Protein AF-A0AAU9S822-F1 (afdb_monomer_lite)

Foldseek 3Di:
DPLAAFDPDFAFADPVQPCAALPPRDNADFDATATAHVVCCDDQNNCAHQRQRHHGDGTHGHDPVCVVVVVSVSHGSRDPPNPVVVVVVVVVVVPDPVVVDDLLVLLVVLLVDALVVQCVCCVVDVSSVLSLLAHQAYAQEQDDPDDPDGDPCSLVVLVVSLVSVVDPPGDQRAYDAHAYADDDDQVSVLVSLLSNQVSLYQEYHYHYQAAHEDALQSLAHARHAYYAHEHRYEHPDPPPPDPVPPPPLAQSYARYAEYAYHQYAYPALVRVLSNLVSHQQHAYAEYHHDDAPDDGRNPDDRPRPNHNYYHYHDDHPDDD

Organism: Thlaspi arvense (NCBI:txid13288)

Radius of gyration: 34.36 Å; chains: 1; bounding box: 83×46×93 Å

Structure (mmCIF, N/CA/C/O backbone):
data_AF-A0AAU9S822-F1
#
_entry.id   AF-A0AAU9S822-F1
#
loop_
_atom_site.group_PDB
_atom_site.id
_atom_site.type_symbol
_atom_site.label_atom_id
_atom_site.label_alt_id
_atom_site.label_comp_id
_atom_site.label_asym_id
_atom_site.label_entity_id
_atom_site.label_seq_id
_atom_site.pdbx_PDB_ins_code
_atom_site.Cartn_x
_atom_site.Cartn_y
_atom_site.Cartn_z
_atom_site.occupancy
_atom_site.B_iso_or_equiv
_atom_site.auth_seq_id
_atom_site.auth_comp_id
_atom_site.auth_asym_id
_atom_site.auth_atom_id
_atom_site.pdbx_PDB_model_num
ATOM 1 N N . MET A 1 1 ? -30.692 12.020 40.313 1.00 84.44 1 MET A N 1
ATOM 2 C CA . MET A 1 1 ? -31.697 11.092 40.882 1.00 84.44 1 MET A CA 1
ATOM 3 C C . MET A 1 1 ? -32.700 11.908 41.695 1.00 84.44 1 MET A C 1
ATOM 5 O O . MET A 1 1 ? -32.288 12.936 42.213 1.00 84.44 1 MET A O 1
ATOM 9 N N . CYS A 1 2 ? -33.978 11.520 41.753 1.00 88.19 2 CYS A N 1
ATOM 10 C CA . CYS A 1 2 ? -35.058 12.323 42.348 1.00 88.19 2 CYS A CA 1
ATOM 11 C C . CYS A 1 2 ? -34.913 12.545 43.865 1.00 88.19 2 CYS A C 1
ATOM 13 O O . CYS A 1 2 ? -35.086 13.672 44.317 1.00 88.19 2 CYS A O 1
ATOM 15 N N . ARG A 1 3 ? -34.598 11.496 44.640 1.00 89.25 3 ARG A N 1
ATOM 16 C CA . ARG A 1 3 ? -34.371 11.526 46.104 1.00 89.25 3 ARG A CA 1
ATOM 17 C C . ARG A 1 3 ? -35.522 12.060 46.975 1.00 89.25 3 ARG A C 1
ATOM 19 O O . ARG A 1 3 ? -35.358 12.215 48.177 1.00 89.25 3 ARG A O 1
ATOM 26 N N . LYS A 1 4 ? -36.708 12.303 46.412 1.00 91.38 4 LYS A N 1
ATOM 27 C CA . LYS A 1 4 ? -37.922 12.612 47.191 1.00 91.38 4 LYS A CA 1
ATOM 28 C C . LYS A 1 4 ? -38.378 11.404 48.012 1.00 91.38 4 LYS A C 1
ATOM 30 O O . LYS A 1 4 ? -38.026 10.274 47.682 1.00 91.38 4 LYS A O 1
ATOM 35 N N . GLN A 1 5 ? -39.204 11.627 49.031 1.00 91.38 5 GLN A N 1
ATOM 36 C CA . GLN A 1 5 ? -39.760 10.547 49.849 1.00 91.38 5 GLN A CA 1
ATOM 37 C C . GLN A 1 5 ? -40.522 9.527 48.970 1.00 91.38 5 GLN A C 1
ATOM 39 O O . GLN A 1 5 ? -41.402 9.935 48.206 1.00 91.38 5 GLN A O 1
ATOM 44 N N . PRO A 1 6 ? -40.176 8.225 49.008 1.00 90.75 6 PRO A N 1
ATOM 45 C CA . PRO A 1 6 ? -40.878 7.198 48.244 1.00 90.75 6 PRO A CA 1
ATOM 46 C C . PRO A 1 6 ? -42.323 7.038 48.727 1.00 90.75 6 PRO A C 1
ATOM 48 O O . PRO A 1 6 ? -42.583 7.083 49.928 1.00 90.75 6 PRO A O 1
ATOM 51 N N . GLY A 1 7 ? -43.246 6.837 47.787 1.00 90.56 7 GLY A N 1
ATOM 52 C CA . GLY A 1 7 ? -44.639 6.504 48.072 1.00 90.56 7 GLY A CA 1
ATOM 53 C C . GLY A 1 7 ? -44.879 4.993 48.018 1.00 90.56 7 GLY A C 1
ATOM 54 O O . GLY A 1 7 ? -43.958 4.182 48.125 1.00 90.56 7 GLY A O 1
ATOM 55 N N . ILE A 1 8 ? -46.133 4.602 47.787 1.00 92.00 8 ILE A N 1
ATOM 56 C CA . ILE A 1 8 ? -46.523 3.188 47.639 1.00 92.00 8 ILE A CA 1
ATOM 57 C C . ILE A 1 8 ? -46.310 2.649 46.217 1.00 92.00 8 ILE A C 1
ATOM 59 O O . ILE A 1 8 ? -46.399 1.444 45.990 1.00 92.00 8 ILE A O 1
ATOM 63 N N . ALA A 1 9 ? -46.019 3.514 45.247 1.00 93.56 9 ALA A N 1
ATOM 64 C CA . ALA A 1 9 ? -45.857 3.126 43.853 1.00 93.56 9 ALA A CA 1
ATOM 65 C C . ALA A 1 9 ? -44.594 2.281 43.627 1.00 93.56 9 ALA A C 1
ATOM 67 O O . ALA A 1 9 ? -43.513 2.607 44.120 1.00 93.56 9 ALA A O 1
ATOM 68 N N . ILE A 1 10 ? -44.731 1.203 42.852 1.00 94.81 10 ILE A N 1
ATOM 69 C CA . ILE A 1 10 ? -43.623 0.311 42.488 1.00 94.81 10 ILE A CA 1
ATOM 70 C C . ILE A 1 10 ? -42.883 0.894 41.280 1.00 94.81 10 ILE A C 1
ATOM 72 O O . ILE A 1 10 ? -43.496 1.276 40.280 1.00 94.81 10 ILE A O 1
ATOM 76 N N . GLY A 1 11 ? -41.556 0.974 41.371 1.00 94.25 11 GLY A N 1
ATOM 77 C CA . GLY A 1 11 ? -40.709 1.351 40.243 1.00 94.25 11 GLY A CA 1
ATOM 78 C C . GLY A 1 11 ? -40.707 0.266 39.167 1.00 94.25 11 GLY A C 1
ATOM 79 O O . GLY A 1 11 ? -40.679 -0.917 39.482 1.00 94.25 11 GLY A O 1
ATOM 80 N N . ARG A 1 12 ? -40.708 0.660 37.890 1.00 95.12 12 ARG A N 1
ATOM 81 C CA . ARG A 1 12 ? -40.703 -0.272 36.750 1.00 95.12 12 ARG A CA 1
ATOM 82 C C . ARG A 1 12 ? -39.387 -0.192 35.978 1.00 95.12 12 ARG A C 1
ATOM 84 O O . ARG A 1 12 ? -38.739 0.857 35.987 1.00 95.12 12 ARG A O 1
ATOM 91 N N . LEU A 1 13 ? -39.016 -1.259 35.276 1.00 93.06 13 LEU A N 1
ATOM 92 C CA . LEU A 1 13 ? -37.886 -1.329 34.343 1.00 93.06 13 LEU A CA 1
ATOM 93 C C . LEU A 1 13 ? -38.383 -1.674 32.938 1.00 93.06 13 LEU A C 1
ATOM 95 O O . LEU A 1 13 ? -39.385 -2.363 32.767 1.00 93.06 13 LEU A O 1
ATOM 99 N N . CYS A 1 14 ? -37.714 -1.140 31.917 1.00 92.62 14 CYS A N 1
ATOM 100 C CA . CYS A 1 14 ? -37.952 -1.545 30.531 1.00 92.62 14 CYS A CA 1
ATOM 101 C C . CYS A 1 14 ? -37.158 -2.810 30.198 1.00 92.62 14 CYS A C 1
ATOM 103 O O . CYS A 1 14 ? -36.211 -3.142 30.902 1.00 92.62 14 CYS A O 1
ATOM 105 N N . GLU A 1 15 ? -37.462 -3.429 29.059 1.00 90.44 15 GLU A N 1
ATOM 106 C CA . GLU A 1 15 ? -36.790 -4.635 28.553 1.00 90.44 15 GLU A CA 1
ATOM 107 C C . GLU A 1 15 ? -35.252 -4.555 28.578 1.00 90.44 15 GLU A C 1
ATOM 109 O O . GLU A 1 15 ? -34.576 -5.501 28.957 1.00 90.44 15 GLU A O 1
ATOM 114 N N . LYS A 1 16 ? -34.672 -3.391 28.254 1.00 86.06 16 LYS A N 1
ATOM 115 C CA . LYS A 1 16 ? -33.206 -3.194 28.222 1.00 86.06 16 LYS A CA 1
ATOM 116 C C . LYS A 1 16 ? -32.559 -3.035 29.598 1.00 86.06 16 LYS A C 1
ATOM 118 O O . LYS A 1 16 ? -31.337 -3.103 29.720 1.00 86.06 16 LYS A O 1
ATOM 123 N N . CYS A 1 17 ? -33.360 -2.692 30.596 1.00 88.69 17 CYS A N 1
ATOM 124 C CA . CYS A 1 17 ? -32.917 -2.470 31.966 1.00 88.69 17 CYS A CA 1
ATOM 125 C C . CYS A 1 17 ? -33.356 -3.607 32.887 1.00 88.69 17 CYS A C 1
ATOM 127 O O . CYS A 1 17 ? -33.061 -3.539 34.075 1.00 88.69 17 CYS A O 1
ATOM 129 N N . ASP A 1 18 ? -34.072 -4.600 32.364 1.00 90.81 18 ASP A N 1
ATOM 130 C CA . ASP A 1 18 ? -34.647 -5.671 33.158 1.00 90.81 18 ASP A CA 1
ATOM 131 C C . ASP A 1 18 ? -33.560 -6.453 33.907 1.00 90.81 18 ASP A C 1
ATOM 133 O O . ASP A 1 18 ? -32.473 -6.692 33.384 1.00 90.81 18 ASP A O 1
ATOM 137 N N . GLY A 1 19 ? -33.825 -6.788 35.169 1.00 87.31 19 GLY A N 1
ATOM 138 C CA . GLY A 1 19 ? -32.867 -7.473 36.043 1.00 87.31 19 GLY A CA 1
ATOM 139 C C . GLY A 1 19 ? -31.687 -6.632 36.560 1.00 87.31 19 GLY A C 1
ATOM 140 O O . GLY A 1 19 ? -30.861 -7.166 37.301 1.00 87.31 19 GLY A O 1
ATOM 141 N N . LYS A 1 20 ? -31.587 -5.338 36.223 1.00 91.06 20 LYS A N 1
ATOM 142 C CA . LYS A 1 20 ? -30.551 -4.450 36.783 1.00 91.06 20 LYS A CA 1
ATOM 143 C C . LYS A 1 20 ? -30.951 -3.867 38.134 1.00 91.06 20 LYS A C 1
ATOM 145 O O . LYS A 1 20 ? -32.086 -3.432 38.329 1.00 91.06 20 LYS A O 1
ATOM 150 N N . CYS A 1 21 ? -29.976 -3.746 39.033 1.00 91.94 21 CYS A N 1
ATOM 151 C CA . CYS A 1 21 ? -30.111 -2.919 40.229 1.00 91.94 21 CYS A CA 1
ATOM 152 C C . CYS A 1 21 ? -30.203 -1.431 39.858 1.00 91.94 21 CYS A C 1
ATOM 154 O O . CYS A 1 21 ? -29.338 -0.916 39.154 1.00 91.94 21 CYS A O 1
ATOM 156 N N . VAL A 1 22 ? -31.191 -0.709 40.398 1.00 90.06 22 VAL A N 1
ATOM 157 C CA . VAL A 1 22 ? -31.446 0.710 40.056 1.00 90.06 22 VAL A CA 1
ATOM 158 C C . VAL A 1 22 ? -30.385 1.707 40.540 1.00 90.06 22 VAL A C 1
ATOM 160 O O . VAL A 1 22 ? -30.469 2.887 40.208 1.00 90.06 22 VAL A O 1
ATOM 163 N N . ILE A 1 23 ? -29.425 1.258 41.354 1.00 89.19 23 ILE A N 1
ATOM 164 C CA . ILE A 1 23 ? -28.381 2.110 41.941 1.00 89.19 23 ILE A CA 1
ATOM 165 C C . ILE A 1 23 ? -27.001 1.833 41.343 1.00 89.19 23 ILE A C 1
ATOM 167 O O . ILE A 1 23 ? -26.282 2.774 41.023 1.00 89.19 23 ILE A O 1
ATOM 171 N N . CYS A 1 24 ? -26.609 0.563 41.229 1.00 87.94 24 CYS A N 1
ATOM 172 C CA . CYS A 1 24 ? -25.265 0.175 40.789 1.00 87.94 24 CYS A CA 1
ATOM 173 C C . CYS A 1 24 ? -25.222 -0.458 39.391 1.00 87.94 24 CYS A C 1
ATOM 175 O O . CYS A 1 24 ? -24.151 -0.886 38.970 1.00 87.94 24 CYS A O 1
ATOM 177 N N . ASP A 1 25 ? -26.360 -0.554 38.696 1.00 85.50 25 ASP A N 1
ATOM 178 C CA . ASP A 1 25 ? -26.501 -1.131 37.351 1.00 85.50 25 ASP A CA 1
ATOM 179 C C . ASP A 1 25 ? -26.026 -2.592 37.194 1.00 85.50 25 ASP A C 1
ATOM 181 O O . ASP A 1 25 ? -25.952 -3.104 36.073 1.00 85.50 25 ASP A O 1
ATOM 185 N N . SER A 1 26 ? -25.742 -3.300 38.294 1.00 82.75 26 SER A N 1
ATOM 186 C CA . SER A 1 26 ? -25.305 -4.696 38.258 1.00 82.75 26 SER A CA 1
ATOM 187 C C . SER A 1 26 ? -26.469 -5.658 37.991 1.00 82.75 26 SER A C 1
ATOM 189 O O . SER A 1 26 ? -27.588 -5.465 38.474 1.00 82.75 26 SER A O 1
ATOM 191 N N . TYR A 1 27 ? -26.187 -6.719 37.226 1.00 78.81 27 TYR A N 1
ATOM 192 C CA . TYR A 1 27 ? -27.090 -7.855 37.033 1.00 78.81 27 TYR A CA 1
ATOM 193 C C . TYR A 1 27 ? -26.852 -8.868 38.144 1.00 78.81 27 TYR A C 1
ATOM 195 O O . TYR A 1 27 ? -25.950 -9.702 38.078 1.00 78.81 27 TYR A O 1
ATOM 203 N N . VAL A 1 28 ? -27.636 -8.754 39.202 1.00 74.56 28 VAL A N 1
ATOM 204 C CA . VAL A 1 28 ? -27.527 -9.591 40.398 1.00 74.56 28 VAL A CA 1
ATOM 205 C C . VAL A 1 28 ? -28.923 -9.954 40.884 1.00 74.56 28 VAL A C 1
ATOM 207 O O . VAL A 1 28 ? -29.920 -9.401 40.421 1.00 74.56 28 VAL A O 1
ATOM 210 N N . ARG A 1 29 ? -29.014 -10.906 41.818 1.00 76.25 29 ARG A N 1
ATOM 211 C CA . ARG A 1 29 ? -30.313 -11.361 42.322 1.00 76.25 29 ARG A CA 1
ATOM 212 C C . ARG A 1 29 ? -31.073 -10.197 42.985 1.00 76.25 29 ARG A C 1
ATOM 214 O O . ARG A 1 29 ? -30.514 -9.569 43.892 1.00 76.25 29 ARG A O 1
ATOM 221 N N . PRO A 1 30 ? -32.321 -9.921 42.565 1.00 81.88 30 PRO A N 1
ATOM 222 C CA . PRO A 1 30 ? -33.144 -8.880 43.166 1.00 81.88 30 PRO A CA 1
ATOM 223 C C . PRO A 1 30 ? -33.396 -9.202 44.642 1.00 81.88 30 PRO A C 1
ATOM 225 O O . PRO A 1 30 ? -33.721 -10.339 44.981 1.00 81.88 30 PRO A O 1
ATOM 228 N N . CYS A 1 31 ? -33.214 -8.216 45.521 1.00 87.38 31 CYS A N 1
ATOM 229 C CA . CYS A 1 31 ? -33.391 -8.382 46.965 1.00 87.38 31 CYS A CA 1
ATOM 230 C C . CYS A 1 31 ? -34.596 -7.583 47.468 1.00 87.38 31 CYS A C 1
ATOM 232 O O . CYS A 1 31 ? -35.507 -8.148 48.066 1.00 87.38 31 CYS A O 1
ATOM 234 N N . THR A 1 32 ? -34.622 -6.280 47.186 1.00 91.44 32 THR A N 1
ATOM 235 C CA . THR A 1 32 ? -35.612 -5.356 47.758 1.00 91.44 32 THR A CA 1
ATOM 236 C C . THR A 1 32 ? -36.363 -4.646 46.646 1.00 91.44 32 THR A C 1
ATOM 238 O O . THR A 1 32 ? -35.748 -4.152 45.705 1.00 91.44 32 THR A O 1
ATOM 241 N N . LEU A 1 33 ? -37.691 -4.597 46.729 1.00 93.69 33 LEU A N 1
ATOM 242 C CA . LEU A 1 33 ? -38.530 -3.956 45.717 1.00 93.69 33 LEU A CA 1
ATOM 243 C C . LEU A 1 33 ? -38.363 -2.430 45.749 1.00 93.69 33 LEU A C 1
ATOM 245 O O . LEU A 1 33 ? -38.393 -1.814 46.814 1.00 93.69 33 LEU A O 1
ATOM 249 N N . VAL A 1 34 ? -38.237 -1.811 44.579 1.00 94.94 34 VAL A N 1
ATOM 250 C CA . VAL A 1 34 ? -38.051 -0.362 44.453 1.00 94.94 34 VAL A CA 1
ATOM 251 C C . VAL A 1 34 ? -39.377 0.378 44.564 1.00 94.94 34 VAL A C 1
ATOM 253 O O . VAL A 1 34 ? -40.338 0.072 43.854 1.00 94.94 34 VAL A O 1
ATOM 256 N N . ARG A 1 35 ? -39.405 1.424 45.397 1.00 95.12 35 ARG A N 1
ATOM 257 C CA . ARG A 1 35 ? -40.537 2.350 45.519 1.00 95.12 35 ARG A CA 1
ATOM 258 C C . ARG A 1 35 ? -40.183 3.729 44.972 1.00 95.12 35 ARG A C 1
ATOM 260 O O . ARG A 1 35 ? -39.060 4.203 45.130 1.00 95.12 35 ARG A O 1
ATOM 267 N N . ILE A 1 36 ? -41.147 4.375 44.322 1.00 94.88 36 ILE A N 1
ATOM 268 C CA . ILE A 1 36 ? -40.998 5.720 43.747 1.00 94.88 36 ILE A CA 1
ATOM 269 C C . ILE A 1 36 ? -41.989 6.700 44.381 1.00 94.88 36 ILE A C 1
ATOM 271 O O . ILE A 1 36 ? -43.030 6.295 44.891 1.00 94.88 36 ILE A O 1
ATOM 275 N N . CYS A 1 37 ? -41.653 7.991 44.384 1.00 94.31 37 CYS A N 1
ATOM 276 C CA . CYS A 1 37 ? -42.545 9.041 44.885 1.00 94.31 37 CYS A CA 1
ATOM 277 C C . CYS A 1 37 ? -43.739 9.275 43.945 1.00 94.31 37 CYS A C 1
ATOM 279 O O . CYS A 1 37 ? -43.657 8.978 42.748 1.00 94.31 37 CYS A O 1
ATOM 281 N N . ASP A 1 38 ? -44.815 9.861 44.471 1.00 91.81 38 ASP A N 1
ATOM 282 C CA . ASP A 1 38 ? -46.068 10.054 43.728 1.00 91.81 38 ASP A CA 1
ATOM 283 C C . ASP A 1 38 ? -45.891 10.942 42.495 1.00 91.81 38 ASP A C 1
ATOM 285 O O . ASP A 1 38 ? -46.374 10.604 41.418 1.00 91.81 38 ASP A O 1
ATOM 289 N N . GLU A 1 39 ? -45.093 12.009 42.591 1.00 89.69 39 GLU A N 1
ATOM 290 C CA . GLU A 1 39 ? -44.768 12.852 41.433 1.00 89.69 39 GLU A CA 1
ATOM 291 C C . GLU A 1 39 ? -44.060 12.071 40.317 1.00 89.69 39 GLU A C 1
ATOM 293 O O . GLU A 1 39 ? -44.320 12.266 39.130 1.00 89.69 39 GLU A O 1
ATOM 298 N N . CYS A 1 40 ? -43.169 11.149 40.691 1.00 90.38 40 CYS A N 1
ATOM 299 C CA . CYS A 1 40 ? -42.475 10.290 39.740 1.00 90.38 40 CYS A CA 1
ATOM 300 C C . CYS A 1 40 ? -43.388 9.211 39.147 1.00 90.38 40 CYS A C 1
ATOM 302 O O . CYS A 1 40 ? -43.017 8.620 38.130 1.00 90.38 40 CYS A O 1
ATOM 304 N N . ASN A 1 41 ? -44.549 8.953 39.748 1.00 91.56 41 ASN A N 1
ATOM 305 C CA . ASN A 1 41 ? -45.550 8.003 39.277 1.00 91.56 41 ASN A CA 1
ATOM 306 C C . ASN A 1 41 ? -46.816 8.682 38.716 1.00 91.56 41 ASN A C 1
ATOM 308 O O . ASN A 1 41 ? -47.848 8.031 38.581 1.00 91.56 41 ASN A O 1
ATOM 312 N N . TYR A 1 42 ? -46.753 9.970 38.374 1.00 89.31 42 TYR A N 1
ATOM 313 C CA . TYR A 1 42 ? -47.918 10.722 37.912 1.00 89.31 42 TYR A CA 1
ATOM 314 C C . TYR A 1 42 ? -47.895 11.006 36.403 1.00 89.31 42 TYR A C 1
ATOM 316 O O . TYR A 1 42 ? -46.841 11.237 35.798 1.00 89.31 42 TYR A O 1
ATOM 324 N N . GLY A 1 43 ? -49.084 11.017 35.792 1.00 88.88 43 GLY A N 1
ATOM 325 C CA . GLY A 1 43 ? -49.309 11.429 34.406 1.00 88.88 43 GLY A CA 1
ATOM 326 C C . GLY A 1 43 ? -48.428 10.688 33.399 1.00 88.88 43 GLY A C 1
ATOM 327 O O . GLY A 1 43 ? -48.355 9.462 33.381 1.00 88.88 43 GLY A O 1
ATOM 328 N N . SER A 1 44 ? -47.711 11.439 32.559 1.00 82.94 44 SER A N 1
ATOM 329 C CA . SER A 1 44 ? -46.865 10.875 31.499 1.00 82.94 44 SER A CA 1
ATOM 330 C C . SER A 1 44 ? -45.648 10.092 32.010 1.00 82.94 44 SER A C 1
ATOM 332 O O . SER A 1 44 ? -45.024 9.378 31.225 1.00 82.94 44 SER A O 1
ATOM 334 N N . PHE A 1 45 ? -45.298 10.196 33.297 1.00 83.88 45 PHE A N 1
ATOM 335 C CA . PHE A 1 45 ? -44.187 9.463 33.910 1.00 83.88 45 PHE A CA 1
ATOM 336 C C . PHE A 1 45 ? -44.599 8.121 34.521 1.00 83.88 45 PHE A C 1
ATOM 338 O O . PHE A 1 45 ? -43.710 7.325 34.854 1.00 83.88 45 PHE A O 1
ATOM 345 N N . GLN A 1 46 ? -45.902 7.869 34.655 1.00 89.50 46 GLN A N 1
ATOM 346 C CA . GLN A 1 46 ? -46.450 6.635 35.204 1.00 89.50 46 GLN A CA 1
ATOM 347 C C . GLN A 1 46 ? -46.046 5.430 34.344 1.00 89.50 46 GLN A C 1
ATOM 349 O O . GLN A 1 46 ? -46.020 5.499 33.115 1.00 89.50 46 GLN A O 1
ATOM 354 N N . GLY A 1 47 ? -45.659 4.330 34.995 1.00 88.81 47 GLY A N 1
ATOM 355 C CA . GLY A 1 47 ? -45.249 3.100 34.307 1.00 88.81 47 GLY A CA 1
ATOM 356 C C . GLY A 1 47 ? -43.953 3.207 33.490 1.00 88.81 47 GLY A C 1
ATOM 357 O O . GLY A 1 47 ? -43.617 2.279 32.758 1.00 88.81 47 GLY A O 1
ATOM 358 N N . ARG A 1 48 ? -43.200 4.313 33.590 1.00 91.62 48 ARG A N 1
ATOM 359 C CA . ARG A 1 48 ? -41.910 4.461 32.901 1.00 91.62 48 ARG A CA 1
ATOM 360 C C . ARG A 1 48 ? -40.750 3.871 33.694 1.00 91.62 48 ARG A C 1
ATOM 362 O O . ARG A 1 48 ? -40.716 3.953 34.920 1.00 91.62 48 ARG A O 1
ATOM 369 N N . CYS A 1 49 ? -39.763 3.371 32.955 1.00 92.94 49 CYS A N 1
ATOM 370 C CA . CYS A 1 49 ? -38.512 2.840 33.471 1.00 92.94 49 CYS A CA 1
ATOM 371 C C . CYS A 1 49 ? -37.818 3.852 34.392 1.00 92.94 49 CYS A C 1
ATOM 373 O O . CYS A 1 49 ? -37.570 4.990 33.984 1.00 92.94 49 CYS A O 1
ATOM 375 N N . VAL A 1 50 ? -37.478 3.437 35.613 1.00 91.62 50 VAL A N 1
ATOM 376 C CA . VAL A 1 50 ? -36.857 4.314 36.620 1.00 91.62 50 VAL A CA 1
ATOM 377 C C . VAL A 1 50 ? -35.433 4.748 36.258 1.00 91.62 50 VAL A C 1
ATOM 379 O O . VAL A 1 50 ? -35.006 5.815 36.700 1.00 91.62 50 VAL A O 1
ATOM 382 N N . ILE A 1 51 ? -34.743 3.973 35.411 1.00 88.50 51 ILE A N 1
ATOM 383 C CA . ILE A 1 51 ? -33.372 4.242 34.950 1.00 88.50 51 ILE A CA 1
ATOM 384 C C . ILE A 1 51 ? -33.378 5.132 33.698 1.00 88.50 51 ILE A C 1
ATOM 386 O O . ILE A 1 51 ? -32.792 6.207 33.693 1.00 88.50 51 ILE A O 1
ATOM 390 N N . CYS A 1 52 ? -34.055 4.713 32.623 1.00 87.19 52 CYS A N 1
ATOM 391 C CA . CYS A 1 52 ? -33.933 5.364 31.307 1.00 87.19 52 CYS A CA 1
ATOM 392 C C . CYS A 1 52 ? -35.197 6.101 30.825 1.00 87.19 52 CYS A C 1
ATOM 394 O O . CYS A 1 52 ? -35.183 6.745 29.773 1.00 87.19 52 CYS A O 1
ATOM 396 N N . GLY A 1 53 ? -36.314 5.984 31.548 1.00 87.56 53 GLY A N 1
ATOM 397 C CA . GLY A 1 53 ? -37.593 6.591 31.172 1.00 87.56 53 GLY A CA 1
ATOM 398 C C . GLY A 1 53 ? -38.300 5.958 29.966 1.00 87.56 53 GLY A C 1
ATOM 399 O O . GLY A 1 53 ? -39.208 6.582 29.422 1.00 87.56 53 GLY A O 1
ATOM 400 N N . GLY A 1 54 ? -37.895 4.762 29.519 1.00 87.44 54 GLY A N 1
ATOM 401 C CA . GLY A 1 54 ? -38.637 3.958 28.532 1.00 87.44 54 GLY A CA 1
ATOM 402 C C . GLY A 1 54 ? -39.937 3.360 29.091 1.00 87.44 54 GLY A C 1
ATOM 403 O O . GLY A 1 54 ? -40.276 3.595 30.246 1.00 87.44 54 GLY A O 1
ATOM 404 N N . VAL A 1 55 ? -40.661 2.567 28.297 1.00 90.62 55 VAL A N 1
ATOM 405 C CA . VAL A 1 55 ? -41.881 1.864 28.750 1.00 90.62 55 VAL A CA 1
ATOM 406 C C . VAL A 1 55 ? -41.498 0.728 29.703 1.00 90.62 55 VAL A C 1
ATOM 408 O O . VAL A 1 55 ? -40.647 -0.091 29.361 1.00 90.62 55 VAL A O 1
ATOM 411 N N . GLY A 1 56 ? -42.065 0.714 30.910 1.00 91.75 56 GLY A N 1
ATOM 412 C CA . GLY A 1 56 ? -41.758 -0.275 31.941 1.00 91.75 56 GLY A CA 1
ATOM 413 C C . GLY A 1 56 ? -42.593 -1.549 31.806 1.00 91.75 56 GLY A C 1
ATOM 414 O O . GLY A 1 56 ? -43.821 -1.487 31.821 1.00 91.75 56 GLY A O 1
ATOM 415 N N . ILE A 1 57 ? -41.929 -2.702 31.726 1.00 93.12 57 ILE A N 1
ATOM 416 C CA . ILE A 1 57 ? -42.551 -4.024 31.566 1.00 93.12 57 ILE A CA 1
ATOM 417 C C . ILE A 1 57 ? -42.405 -4.909 32.811 1.00 93.12 57 ILE A C 1
ATOM 419 O O . ILE A 1 57 ? -43.293 -5.714 33.078 1.00 93.12 57 ILE A O 1
ATOM 423 N N . SER A 1 58 ? -41.350 -4.711 33.604 1.00 93.94 58 SER A N 1
ATOM 424 C CA . SER A 1 58 ? -41.043 -5.490 34.808 1.00 93.94 58 SER A CA 1
ATOM 425 C C . SER A 1 58 ? -40.879 -4.590 36.032 1.00 93.94 58 SER A C 1
ATOM 427 O O . SER A 1 58 ? -40.751 -3.367 35.909 1.00 93.94 58 SER A O 1
ATOM 429 N N . ASP A 1 59 ? -40.918 -5.185 37.222 1.00 94.94 59 ASP A N 1
ATOM 430 C CA . ASP A 1 59 ? -40.712 -4.471 38.482 1.00 94.94 59 ASP A CA 1
ATOM 431 C C . ASP A 1 59 ? -39.221 -4.253 38.761 1.00 94.94 59 ASP A C 1
ATOM 433 O O . ASP A 1 59 ? -38.369 -5.079 38.436 1.00 94.94 59 ASP A O 1
ATOM 437 N N . ALA A 1 60 ? -38.898 -3.108 39.356 1.00 94.06 60 ALA A N 1
ATOM 438 C CA . ALA A 1 60 ? -37.535 -2.711 39.667 1.00 94.06 60 ALA A CA 1
ATOM 439 C C . ALA A 1 60 ? -37.116 -3.181 41.068 1.00 94.06 60 ALA A C 1
ATOM 441 O O . ALA A 1 60 ? -37.899 -3.110 42.019 1.00 94.06 60 ALA A O 1
ATOM 442 N N . TYR A 1 61 ? -35.852 -3.583 41.213 1.00 94.94 61 TYR A N 1
ATOM 443 C CA . TYR A 1 61 ? -35.300 -4.070 42.477 1.00 94.94 61 TYR A CA 1
ATOM 444 C C . TYR A 1 61 ? -33.936 -3.445 42.798 1.00 94.94 61 TYR A C 1
ATOM 446 O O . TYR A 1 61 ? -33.165 -3.075 41.911 1.00 94.94 61 TYR A O 1
ATOM 454 N N . TYR A 1 62 ? -33.631 -3.358 44.089 1.00 91.94 62 TYR A N 1
ATOM 455 C CA . TYR A 1 62 ? -32.288 -3.148 44.613 1.00 91.94 62 TYR A CA 1
ATOM 456 C C . TYR A 1 62 ? -31.588 -4.497 44.789 1.00 91.94 62 TYR A C 1
ATOM 458 O O . TYR A 1 62 ? -32.214 -5.499 45.157 1.00 91.94 62 TYR A O 1
ATOM 466 N N . CYS A 1 63 ? -30.277 -4.522 44.561 1.00 93.25 63 CYS A N 1
ATOM 467 C CA . CYS A 1 63 ? -29.460 -5.683 44.877 1.00 93.25 63 CYS A CA 1
ATOM 468 C C . CYS A 1 63 ? -29.175 -5.812 46.372 1.00 93.25 63 CYS A C 1
ATOM 470 O O . CYS A 1 63 ? -29.274 -4.842 47.128 1.00 93.25 63 CYS A O 1
ATOM 472 N N . LYS A 1 64 ? -28.738 -7.009 46.777 1.00 90.62 64 LYS A N 1
ATOM 473 C CA . LYS A 1 64 ? -28.389 -7.310 48.167 1.00 90.62 64 LYS A CA 1
ATOM 474 C C . LYS A 1 64 ? -27.296 -6.387 48.711 1.00 90.62 64 LYS A C 1
ATOM 476 O O . LYS A 1 64 ? -27.444 -5.911 49.832 1.00 90.62 64 LYS A O 1
ATOM 481 N N . GLU A 1 65 ? -26.244 -6.084 47.941 1.00 89.94 65 GLU A N 1
ATOM 482 C CA . GLU A 1 65 ? -25.185 -5.186 48.425 1.00 89.94 65 GLU A CA 1
ATOM 483 C C . GLU A 1 65 ? -25.695 -3.754 48.628 1.00 89.94 65 GLU A C 1
ATOM 485 O O . GLU A 1 65 ? -25.339 -3.107 49.608 1.00 89.94 65 GLU A O 1
ATOM 490 N N . CYS A 1 66 ? -26.554 -3.255 47.732 1.00 90.88 66 CYS A N 1
ATOM 491 C CA . CYS A 1 66 ? -27.116 -1.909 47.858 1.00 90.88 66 CYS A CA 1
ATOM 492 C C . CYS A 1 66 ? -28.059 -1.798 49.057 1.00 90.88 66 CYS A C 1
ATOM 494 O O . CYS A 1 66 ? -28.010 -0.792 49.756 1.00 90.88 66 CYS A O 1
ATOM 496 N N . THR A 1 67 ? -28.865 -2.829 49.322 1.00 91.25 67 THR A N 1
ATOM 497 C CA . THR A 1 67 ? -29.711 -2.877 50.523 1.00 91.25 67 THR A CA 1
ATOM 498 C C . THR A 1 67 ? -28.877 -2.976 51.802 1.00 91.25 67 THR A C 1
ATOM 500 O O . THR A 1 67 ? -29.176 -2.306 52.781 1.00 91.25 67 THR A O 1
ATOM 503 N N . GLN A 1 68 ? -27.789 -3.754 51.810 1.00 91.75 68 GLN A N 1
ATOM 504 C CA . GLN A 1 68 ? -26.877 -3.815 52.963 1.00 91.75 68 GLN A CA 1
ATOM 505 C C . GLN A 1 68 ? -26.171 -2.482 53.241 1.00 91.75 68 GLN A C 1
ATOM 507 O O . GLN A 1 68 ? -25.840 -2.193 54.385 1.00 91.75 68 GLN A O 1
ATOM 512 N N . GLN A 1 69 ? -25.951 -1.677 52.202 1.00 90.88 69 GLN A N 1
ATOM 513 C CA . GLN A 1 69 ? -25.409 -0.321 52.305 1.00 90.88 69 GLN A CA 1
ATOM 514 C C . GLN A 1 69 ? -26.491 0.737 52.588 1.00 90.88 69 GLN A C 1
ATOM 516 O O . GLN A 1 69 ? -26.200 1.923 52.488 1.00 90.88 69 GLN A O 1
ATOM 521 N N . GLU A 1 70 ? -27.729 0.321 52.879 1.00 90.75 70 GLU A N 1
ATOM 522 C CA . GLU A 1 70 ? -28.897 1.178 53.135 1.00 90.75 70 GLU A CA 1
ATOM 523 C C . GLU A 1 70 ? -29.247 2.161 52.001 1.00 90.75 70 GLU A C 1
ATOM 525 O O . GLU A 1 70 ? -29.997 3.117 52.196 1.00 90.75 70 GLU A O 1
ATOM 530 N N . LYS A 1 71 ? -28.773 1.910 50.774 1.00 87.81 71 LYS A N 1
ATOM 531 C CA . LYS A 1 71 ? -29.032 2.782 49.612 1.00 87.81 71 LYS A CA 1
ATOM 532 C C . LYS A 1 71 ? -30.482 2.740 49.135 1.00 87.81 71 LYS A C 1
ATOM 534 O O . LYS A 1 71 ? -30.927 3.610 48.392 1.00 87.81 71 LYS A O 1
ATOM 539 N N . ASP A 1 72 ? -31.240 1.729 49.543 1.00 88.12 72 ASP A N 1
ATOM 540 C CA . ASP A 1 72 ? -32.686 1.648 49.335 1.00 88.12 72 ASP A CA 1
ATOM 541 C C . ASP A 1 72 ? -33.470 2.667 50.184 1.00 88.12 72 ASP A C 1
ATOM 543 O O . ASP A 1 72 ? -34.646 2.912 49.915 1.00 88.12 72 ASP A O 1
ATOM 547 N N . ARG A 1 73 ? -32.813 3.314 51.159 1.00 88.94 73 ARG A N 1
ATOM 548 C CA . ARG A 1 73 ? -33.393 4.358 52.018 1.00 88.94 73 AR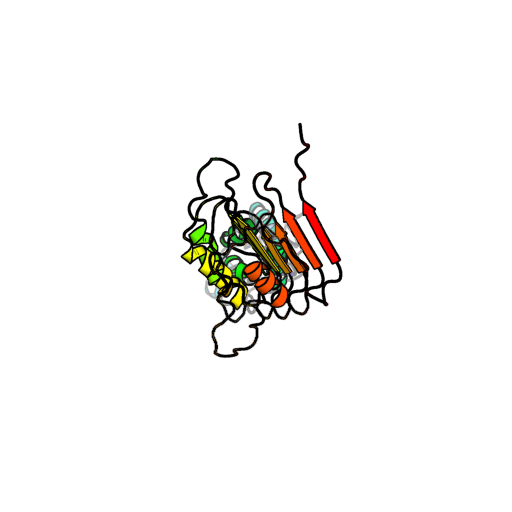G A CA 1
ATOM 549 C C . ARG A 1 73 ? -33.070 5.788 51.573 1.00 88.94 73 ARG A C 1
ATOM 551 O O . ARG A 1 73 ? -33.643 6.723 52.123 1.00 88.94 73 ARG A O 1
ATOM 558 N N . ASP A 1 74 ? -32.257 5.970 50.531 1.00 88.56 74 ASP A N 1
ATOM 559 C CA . ASP A 1 74 ? -31.837 7.282 49.993 1.00 88.56 74 ASP A CA 1
ATOM 560 C C . ASP A 1 74 ? -32.962 8.075 49.286 1.00 88.56 74 ASP A C 1
ATOM 562 O O . ASP A 1 74 ? -32.742 9.155 48.722 1.00 88.56 74 ASP A O 1
ATOM 566 N N . GLY A 1 75 ? -34.182 7.537 49.280 1.00 90.38 75 GLY A N 1
ATOM 567 C CA . GLY A 1 75 ? -35.357 8.126 48.650 1.00 90.38 75 GLY A CA 1
ATOM 568 C C . GLY A 1 75 ? -35.605 7.631 47.222 1.00 90.38 75 GLY A C 1
ATOM 569 O O . GLY A 1 75 ? -35.076 6.616 46.778 1.00 90.38 75 GLY A O 1
ATOM 570 N N . CYS A 1 76 ? -36.469 8.337 46.488 1.00 92.44 76 CYS A N 1
ATOM 571 C CA . CYS A 1 76 ? -36.956 7.930 45.171 1.00 92.44 76 CYS A CA 1
ATOM 572 C C . CYS A 1 76 ? -35.799 7.813 44.155 1.00 92.44 76 CYS A C 1
ATOM 574 O O . CYS A 1 76 ? -35.191 8.835 43.799 1.00 92.44 76 CYS A O 1
ATOM 576 N N . PRO A 1 77 ? -35.525 6.612 43.604 1.00 91.19 77 PRO A N 1
ATOM 577 C CA . PRO A 1 77 ? -34.356 6.389 42.758 1.00 91.19 77 PRO A CA 1
ATOM 578 C C . PRO A 1 77 ? -34.559 6.802 41.292 1.00 91.19 77 PRO A C 1
ATOM 580 O O . PRO A 1 77 ? -33.674 6.601 40.464 1.00 91.19 77 PRO A O 1
ATOM 583 N N . LYS A 1 78 ? -35.708 7.392 40.927 1.00 89.88 78 LYS A N 1
ATOM 584 C CA . LYS A 1 78 ? -35.995 7.743 39.528 1.00 89.88 78 LYS A CA 1
ATOM 585 C C . LYS A 1 78 ? -35.025 8.804 38.999 1.00 89.88 78 LYS A C 1
ATOM 587 O O . LYS A 1 78 ? -34.787 9.837 39.636 1.00 89.88 78 LYS A O 1
ATOM 592 N N . ILE A 1 79 ? -34.477 8.577 37.810 1.00 86.38 79 ILE A N 1
ATOM 593 C CA . ILE A 1 79 ? -33.592 9.528 37.132 1.00 86.38 79 ILE A CA 1
ATOM 594 C C . ILE A 1 79 ? -34.447 10.570 36.394 1.00 86.38 79 ILE A C 1
ATOM 596 O O . ILE A 1 79 ? -35.130 10.257 35.424 1.00 86.38 79 ILE A O 1
ATOM 600 N N . VAL A 1 80 ? -34.426 11.819 36.873 1.00 81.31 80 VAL A N 1
ATOM 601 C CA . VAL A 1 80 ? -35.231 12.935 36.328 1.00 81.31 80 VAL A CA 1
ATOM 602 C C . VAL A 1 80 ? -34.509 13.737 35.235 1.00 81.31 80 VAL A C 1
ATOM 604 O O . VAL A 1 80 ? -35.154 14.258 34.331 1.00 81.31 80 VAL A O 1
ATOM 607 N N . ASN A 1 81 ? -33.172 13.752 35.235 1.00 69.25 81 ASN A N 1
ATOM 608 C CA . ASN A 1 81 ? -32.352 14.478 34.255 1.00 69.25 81 ASN A CA 1
ATOM 609 C C . ASN A 1 81 ? -31.982 13.588 33.056 1.00 69.25 81 ASN A C 1
ATOM 611 O O . ASN A 1 81 ? -30.812 13.384 32.752 1.00 69.25 81 ASN A O 1
ATOM 615 N N . LEU A 1 82 ? -32.983 13.029 32.373 1.00 64.12 82 LEU A N 1
ATOM 616 C CA . LEU A 1 82 ? -32.770 12.174 31.192 1.00 64.12 82 LEU A CA 1
ATOM 617 C C . LEU A 1 82 ? -32.362 12.959 29.929 1.00 64.12 82 LEU A C 1
ATOM 619 O O . LEU A 1 82 ? -32.042 12.342 28.916 1.00 64.12 82 LEU A O 1
ATOM 623 N N . GLY A 1 83 ? -32.416 14.296 29.964 1.00 58.69 83 GLY A N 1
ATOM 624 C CA . GLY A 1 83 ? -32.185 15.173 28.810 1.00 58.69 83 GLY A CA 1
ATOM 625 C C . GLY A 1 83 ? -30.763 15.113 28.249 1.00 58.69 83 GLY A C 1
ATOM 626 O O . GLY A 1 83 ? -30.613 14.992 27.040 1.00 58.69 83 GLY A O 1
ATOM 627 N N . SER A 1 84 ? -29.740 15.108 29.108 1.00 54.97 84 SER A N 1
ATOM 628 C CA . SER A 1 84 ? -28.335 14.944 28.696 1.00 54.97 84 SER A CA 1
ATOM 629 C C . SER A 1 84 ? -27.993 13.484 28.378 1.00 54.97 84 SER A C 1
ATOM 631 O O . SER A 1 84 ? -27.390 13.184 27.356 1.00 54.97 84 SER A O 1
ATOM 633 N N . ALA A 1 85 ? -28.497 12.536 29.173 1.00 55.47 85 ALA A N 1
ATOM 634 C CA . ALA A 1 85 ? -28.233 11.113 28.958 1.00 55.47 85 ALA A CA 1
ATOM 635 C C . ALA A 1 85 ? -28.842 10.563 27.652 1.00 55.47 85 ALA A C 1
ATOM 637 O O . ALA A 1 85 ? -28.315 9.614 27.082 1.00 55.47 85 ALA A O 1
ATOM 638 N N . LYS A 1 86 ? -29.954 11.122 27.150 1.00 55.16 86 LYS A N 1
ATOM 639 C CA . LYS A 1 86 ? -30.557 10.690 25.874 1.00 55.16 86 LYS A CA 1
ATOM 640 C C . LYS A 1 86 ? -29.791 11.179 24.652 1.00 55.16 86 LYS A C 1
ATOM 642 O O . LYS A 1 86 ? -29.726 10.430 23.679 1.00 55.16 86 LYS A O 1
ATOM 647 N N . THR A 1 87 ? -29.236 12.390 24.686 1.00 55.94 87 THR A N 1
ATOM 648 C CA . THR A 1 87 ? -28.331 12.858 23.630 1.00 55.94 87 THR A CA 1
ATOM 649 C C . THR A 1 87 ? -27.056 12.029 23.651 1.00 55.94 87 THR A C 1
ATOM 651 O O . THR A 1 87 ? -26.675 11.501 22.612 1.00 55.94 87 THR A O 1
ATOM 654 N N . ASP A 1 88 ? -26.494 11.767 24.831 1.00 55.06 88 ASP A N 1
ATOM 655 C CA . ASP A 1 88 ? -25.290 10.944 24.973 1.00 55.06 88 ASP A CA 1
ATOM 656 C C . ASP A 1 88 ? -25.535 9.498 24.514 1.00 55.06 88 ASP A C 1
ATOM 658 O O . ASP A 1 88 ? -24.752 8.963 23.740 1.00 55.06 88 ASP A O 1
ATOM 662 N N . LEU A 1 89 ? -26.677 8.887 24.857 1.00 55.69 89 LEU A N 1
ATOM 663 C CA . LEU A 1 89 ? -27.075 7.557 24.366 1.00 55.69 89 LEU A CA 1
ATOM 664 C C . LEU A 1 89 ? -27.404 7.530 22.867 1.00 55.69 89 LEU A C 1
ATOM 666 O O . LEU A 1 89 ? -27.294 6.477 22.238 1.00 55.69 89 LEU A O 1
ATOM 670 N N . PHE A 1 90 ? -27.850 8.644 22.284 1.00 55.12 90 PHE A N 1
ATOM 671 C CA . PHE A 1 90 ? -28.052 8.767 20.841 1.00 55.12 90 PHE A CA 1
ATOM 672 C C . PHE A 1 90 ? -26.704 8.828 20.108 1.00 55.12 90 PHE A C 1
ATOM 674 O O . PHE A 1 90 ? -26.529 8.112 19.121 1.00 55.12 90 PHE A O 1
ATOM 681 N N . TYR A 1 91 ? -25.734 9.586 20.630 1.00 51.81 91 TYR A N 1
ATOM 682 C CA . TYR A 1 91 ? -24.361 9.610 20.120 1.00 51.81 91 TYR A CA 1
ATOM 683 C C . TYR A 1 91 ? -23.623 8.282 20.374 1.00 51.81 91 TYR A C 1
ATOM 685 O O . TYR A 1 91 ? -22.944 7.791 19.478 1.00 51.81 91 TYR A O 1
ATOM 693 N N . GLU A 1 92 ? -23.840 7.618 21.514 1.00 54.00 92 GLU A N 1
ATOM 694 C CA . GLU A 1 92 ? -23.280 6.291 21.798 1.00 54.00 92 GLU A CA 1
ATOM 695 C C . GLU A 1 92 ? -23.936 5.161 20.993 1.00 54.00 92 GLU A C 1
ATOM 697 O O . GLU A 1 92 ? -23.255 4.209 20.632 1.00 54.00 92 GLU A O 1
ATOM 702 N N . ARG A 1 93 ? -25.237 5.222 20.665 1.00 54.31 93 ARG A N 1
ATOM 703 C CA . ARG A 1 93 ? -25.864 4.248 19.739 1.00 54.31 93 ARG A CA 1
ATOM 704 C C . ARG A 1 93 ? -25.409 4.427 18.303 1.00 54.31 93 ARG A C 1
ATOM 706 O O . ARG A 1 93 ? -25.465 3.477 17.530 1.00 54.31 93 ARG A O 1
ATOM 713 N N . LYS A 1 94 ? -24.960 5.631 17.964 1.00 53.84 94 LYS A N 1
ATOM 714 C CA . LYS A 1 94 ? -24.250 5.924 16.727 1.00 53.84 94 LYS A CA 1
ATOM 715 C C . LYS A 1 94 ? -22.735 5.726 16.887 1.00 53.84 94 LYS A C 1
ATOM 717 O O . LYS A 1 94 ? -22.000 6.270 16.072 1.00 53.84 94 LYS A O 1
ATOM 722 N N . LYS A 1 95 ? -22.274 4.958 17.896 1.00 52.31 95 LYS A N 1
ATOM 723 C CA . LYS A 1 95 ? -20.889 4.465 17.986 1.00 52.31 95 LYS A CA 1
ATOM 724 C C . LYS A 1 95 ? -20.534 3.802 16.665 1.00 52.31 95 LYS A C 1
ATOM 726 O O . LYS A 1 95 ? -21.063 2.745 16.327 1.00 52.31 95 LYS A O 1
ATOM 731 N N . ASP A 1 96 ? -19.687 4.515 15.937 1.00 63.16 96 ASP A N 1
ATOM 732 C CA . ASP A 1 96 ? -18.974 4.183 14.718 1.00 63.16 96 ASP A CA 1
ATOM 733 C C . ASP A 1 96 ? -19.286 2.792 14.169 1.00 63.16 96 ASP A C 1
ATOM 735 O O . ASP A 1 96 ? -18.619 1.808 14.486 1.00 63.16 96 ASP A O 1
ATOM 739 N N . LEU A 1 97 ? -20.276 2.718 13.275 1.00 70.31 97 LEU A N 1
ATOM 740 C CA . LEU A 1 97 ? -20.532 1.521 12.465 1.00 70.31 97 LEU A CA 1
ATOM 741 C C . LEU A 1 97 ? -19.247 1.034 11.777 1.00 70.31 97 LEU A C 1
ATOM 743 O O . LEU A 1 97 ? -19.047 -0.164 11.615 1.00 70.31 97 LEU A O 1
ATOM 747 N N . VAL A 1 98 ? -18.354 1.972 11.448 1.00 71.62 98 VAL A N 1
ATOM 748 C CA . VAL A 1 98 ? -17.018 1.711 10.907 1.00 71.62 98 VAL A CA 1
ATOM 749 C C . VAL A 1 98 ? -16.143 0.944 11.907 1.00 71.62 98 VAL A C 1
ATOM 751 O O . VAL A 1 98 ? -15.488 -0.018 11.524 1.00 71.62 98 VAL A O 1
ATOM 754 N N . SER A 1 99 ? -16.180 1.289 13.196 1.00 71.06 99 SER A N 1
ATOM 755 C CA . SER A 1 99 ? -15.442 0.578 14.249 1.00 71.06 99 SER A CA 1
ATOM 756 C C . SER A 1 99 ? -15.987 -0.828 14.528 1.00 71.06 99 SER A C 1
ATOM 758 O O . SER A 1 99 ? -15.287 -1.626 15.142 1.00 71.06 99 SER A O 1
ATOM 760 N N . ASN A 1 100 ? -17.195 -1.169 14.068 1.00 79.94 100 ASN A N 1
ATOM 761 C CA . ASN A 1 100 ? -17.753 -2.522 14.189 1.00 79.94 100 ASN A CA 1
ATOM 762 C C . ASN A 1 100 ? -17.439 -3.424 12.982 1.00 79.94 100 ASN A C 1
ATOM 764 O O . ASN A 1 100 ? -17.736 -4.617 13.028 1.00 79.94 100 ASN A O 1
ATOM 768 N N . LEU A 1 101 ? -16.854 -2.889 11.905 1.00 84.31 101 LEU A N 1
ATOM 769 C CA . LEU A 1 101 ? -16.477 -3.693 10.741 1.00 84.31 101 LEU A CA 1
ATOM 770 C C . LEU A 1 101 ? -15.301 -4.623 11.075 1.00 84.31 101 LEU A C 1
ATOM 772 O O . LEU A 1 101 ? -14.437 -4.212 11.845 1.00 84.31 101 LEU A O 1
ATOM 776 N N . PRO A 1 102 ? -15.222 -5.836 10.497 1.00 86.75 102 PRO A N 1
ATOM 777 C CA . PRO A 1 102 ? -14.049 -6.706 10.609 1.00 86.75 102 PRO A CA 1
ATOM 778 C C . PRO A 1 102 ? -12.782 -6.075 10.015 1.00 86.75 102 PRO A C 1
ATOM 780 O O . PRO A 1 102 ? -12.860 -5.281 9.071 1.00 86.75 102 PRO A O 1
ATOM 783 N N . ASP A 1 103 ? -11.615 -6.460 10.535 1.00 85.38 103 ASP A N 1
ATOM 784 C CA . ASP A 1 103 ? -10.315 -5.918 10.112 1.00 85.38 103 ASP A CA 1
ATOM 785 C C . ASP A 1 103 ? -10.041 -6.162 8.627 1.00 85.38 103 ASP A C 1
ATOM 787 O O . ASP A 1 103 ? -9.492 -5.299 7.949 1.00 85.38 103 ASP A O 1
ATOM 791 N N . GLU A 1 104 ? -10.506 -7.282 8.078 1.00 84.12 104 GLU A N 1
ATOM 792 C CA . GLU A 1 104 ? -10.346 -7.622 6.666 1.00 84.12 104 GLU A CA 1
ATOM 793 C C . GLU A 1 104 ? -11.118 -6.662 5.752 1.00 84.12 104 GLU A C 1
ATOM 795 O O . GLU A 1 104 ? -10.668 -6.337 4.650 1.00 84.12 104 GLU A O 1
ATOM 800 N N . ILE A 1 105 ? -12.289 -6.195 6.195 1.00 86.62 105 ILE A N 1
ATOM 801 C CA . ILE A 1 105 ? -13.104 -5.233 5.443 1.00 86.62 105 ILE A CA 1
ATOM 802 C C . ILE A 1 105 ? -12.473 -3.848 5.518 1.00 86.62 105 ILE A C 1
ATOM 804 O O . ILE A 1 105 ? -12.387 -3.150 4.504 1.00 86.62 105 ILE A O 1
ATOM 808 N N . LEU A 1 106 ? -11.986 -3.463 6.697 1.00 87.19 106 LEU A N 1
ATOM 809 C CA . LEU A 1 106 ? -11.291 -2.196 6.870 1.00 87.19 106 LEU A CA 1
ATOM 810 C C . LEU A 1 106 ? -9.979 -2.173 6.077 1.00 87.19 106 LEU A C 1
ATOM 812 O O . LEU A 1 106 ? -9.744 -1.214 5.351 1.00 87.19 106 LEU A O 1
ATOM 816 N N . GLY A 1 107 ? -9.185 -3.245 6.104 1.00 86.12 107 GLY A N 1
ATOM 817 C CA . GLY A 1 107 ? -7.959 -3.387 5.313 1.00 86.12 107 GLY A CA 1
ATOM 818 C C . GLY A 1 107 ? -8.211 -3.282 3.807 1.00 86.12 107 GLY A C 1
ATOM 819 O O . GLY A 1 107 ? -7.526 -2.528 3.114 1.00 86.12 107 GLY A O 1
ATOM 820 N N . LYS A 1 108 ? -9.262 -3.939 3.292 1.00 85.38 108 LYS A N 1
ATOM 821 C CA . LYS A 1 108 ? -9.695 -3.772 1.891 1.00 85.38 108 LYS A CA 1
ATOM 822 C C . LYS A 1 108 ? -10.111 -2.338 1.580 1.00 85.38 108 LYS A C 1
ATOM 824 O O . LYS A 1 108 ? -9.771 -1.832 0.520 1.00 85.38 108 LYS A O 1
ATOM 829 N N . THR A 1 109 ? -10.817 -1.680 2.497 1.00 87.75 109 THR A N 1
ATOM 830 C CA . THR A 1 109 ? -11.230 -0.279 2.331 1.00 87.75 109 THR A CA 1
ATOM 831 C C . THR A 1 109 ? -10.015 0.648 2.291 1.00 87.75 109 THR A C 1
ATOM 833 O O . THR A 1 109 ? -9.922 1.496 1.409 1.00 87.75 109 THR A O 1
ATOM 836 N N . LEU A 1 110 ? -9.047 0.451 3.191 1.00 87.75 110 LEU A N 1
ATOM 837 C CA . LEU A 1 110 ? -7.789 1.199 3.213 1.00 87.75 110 LEU A CA 1
ATOM 838 C C . LEU A 1 110 ? -6.950 0.956 1.953 1.00 87.75 110 LEU A C 1
ATOM 840 O O . LEU A 1 110 ? -6.319 1.886 1.466 1.00 87.75 110 LEU A O 1
ATOM 844 N N . SER A 1 111 ? -7.005 -0.249 1.380 1.00 86.50 111 SER A N 1
ATOM 845 C CA . SER A 1 111 ? -6.321 -0.595 0.123 1.00 86.50 111 SER A CA 1
ATOM 846 C C . SER A 1 111 ? -6.891 0.105 -1.115 1.00 86.50 111 SER A C 1
ATOM 848 O O . SER A 1 111 ? -6.280 0.042 -2.183 1.00 86.50 111 SER A O 1
ATOM 850 N N . LEU A 1 112 ? -8.055 0.754 -0.995 1.00 85.75 112 LEU A N 1
ATOM 851 C CA . LEU A 1 112 ? -8.645 1.602 -2.036 1.00 85.75 112 LEU A CA 1
ATOM 852 C C . LEU A 1 112 ? -8.257 3.079 -1.882 1.00 85.75 112 LEU A C 1
ATOM 854 O O . LEU A 1 112 ? -8.559 3.885 -2.761 1.00 85.75 112 LEU A O 1
ATOM 858 N N . LEU A 1 113 ? -7.622 3.449 -0.769 1.00 84.44 113 LEU A N 1
ATOM 859 C CA . LEU A 1 113 ? -7.178 4.810 -0.505 1.00 84.44 113 LEU A CA 1
ATOM 860 C C . LEU A 1 113 ? -5.705 4.978 -0.902 1.00 84.44 113 LEU A C 1
ATOM 862 O O . LEU A 1 113 ? -4.922 4.036 -0.785 1.00 84.44 113 LEU A O 1
ATOM 866 N N . PRO A 1 114 ? -5.284 6.198 -1.281 1.00 83.69 114 PRO A N 1
ATOM 867 C CA . PRO A 1 114 ? -3.871 6.556 -1.305 1.00 83.69 114 PRO A CA 1
ATOM 868 C C . PRO A 1 114 ? -3.198 6.192 0.023 1.00 83.69 114 PRO A C 1
ATOM 870 O O . PRO A 1 114 ? -3.743 6.476 1.094 1.00 83.69 114 PRO A O 1
ATOM 873 N N . THR A 1 115 ? -1.994 5.620 -0.023 1.00 87.56 115 THR A N 1
ATOM 874 C CA . THR A 1 115 ? -1.314 5.080 1.170 1.00 87.56 115 THR A CA 1
ATOM 875 C C . THR A 1 115 ? -1.115 6.123 2.256 1.00 87.56 115 THR A C 1
ATOM 877 O O . THR A 1 115 ? -1.249 5.810 3.434 1.00 87.56 115 THR A O 1
ATOM 880 N N . ARG A 1 116 ? -0.892 7.389 1.890 1.00 84.12 116 ARG A N 1
ATOM 881 C CA . ARG A 1 116 ? -0.820 8.496 2.853 1.00 84.12 116 ARG A CA 1
ATOM 882 C C . ARG A 1 116 ? -2.133 8.705 3.615 1.00 84.12 116 ARG A C 1
ATOM 884 O O . ARG A 1 116 ? -2.112 8.928 4.823 1.00 84.12 116 ARG A O 1
ATOM 891 N N . LEU A 1 117 ? -3.274 8.614 2.929 1.00 85.25 117 LEU A N 1
ATOM 892 C CA . LEU A 1 117 ? -4.591 8.723 3.559 1.00 85.25 117 LEU A CA 1
ATOM 893 C C . LEU A 1 117 ? -4.883 7.488 4.411 1.00 85.25 117 LEU A C 1
ATOM 895 O O . LEU A 1 117 ? -5.313 7.641 5.553 1.00 85.25 117 LEU A O 1
ATOM 899 N N . ALA A 1 118 ? -4.561 6.289 3.924 1.00 87.44 118 ALA A N 1
ATOM 900 C CA . ALA A 1 118 ? -4.675 5.070 4.718 1.00 87.44 118 ALA A CA 1
ATOM 901 C C . ALA A 1 118 ? -3.825 5.149 5.999 1.00 87.44 118 ALA A C 1
ATOM 903 O O . ALA A 1 118 ? -4.330 4.913 7.095 1.00 87.44 118 ALA A O 1
ATOM 904 N N . ALA A 1 119 ? -2.575 5.600 5.885 1.00 86.56 119 ALA A N 1
ATOM 905 C CA . ALA A 1 119 ? -1.676 5.827 7.011 1.00 86.56 119 ALA A CA 1
ATOM 906 C C . ALA A 1 119 ? -2.211 6.855 8.008 1.00 86.56 119 ALA A C 1
ATOM 908 O O . ALA A 1 119 ? -2.078 6.668 9.218 1.00 86.56 119 ALA A O 1
ATOM 909 N N . SER A 1 120 ? -2.865 7.913 7.523 1.00 87.31 120 SER A N 1
ATOM 910 C CA . SER A 1 120 ? -3.440 8.949 8.384 1.00 87.31 120 SER A CA 1
ATOM 911 C C . SER A 1 120 ? -4.545 8.417 9.303 1.00 87.31 120 SER A C 1
ATOM 913 O O . SER A 1 120 ? -4.731 8.945 10.394 1.00 87.31 120 SER A O 1
ATOM 915 N N . THR A 1 121 ? -5.221 7.323 8.926 1.00 87.81 121 THR A N 1
ATOM 916 C CA . THR A 1 121 ? -6.244 6.687 9.775 1.00 87.81 121 THR A CA 1
ATOM 917 C C . THR A 1 121 ? -5.664 5.996 11.011 1.00 87.81 121 THR A C 1
ATOM 919 O O . THR A 1 121 ? -6.396 5.745 11.968 1.00 87.81 121 THR A O 1
ATOM 922 N N . SER A 1 122 ? -4.348 5.752 11.056 1.00 85.12 122 SER A N 1
ATOM 923 C CA . SER A 1 122 ? -3.679 5.123 12.205 1.00 85.12 122 SER A CA 1
ATOM 924 C C . SER A 1 122 ? -3.839 5.895 13.521 1.00 85.12 122 SER A C 1
ATOM 926 O O . SER A 1 122 ? -3.702 5.295 14.586 1.00 85.12 122 SER A O 1
ATOM 928 N N . VAL A 1 123 ? -4.168 7.193 13.460 1.00 85.88 123 VAL A N 1
ATOM 929 C CA . VAL A 1 123 ? -4.404 8.048 14.637 1.00 85.88 123 VAL A CA 1
ATOM 930 C C . VAL A 1 123 ? -5.780 7.831 15.275 1.00 85.88 123 VAL A C 1
ATOM 932 O O . VAL A 1 123 ? -6.002 8.285 16.394 1.00 85.88 123 VAL A O 1
ATOM 935 N N . LEU A 1 124 ? -6.707 7.145 14.590 1.00 83.12 124 LEU A N 1
ATOM 936 C CA . LEU A 1 124 ? -8.078 6.946 15.072 1.00 83.12 124 LEU A CA 1
ATOM 937 C C . LEU A 1 124 ? -8.134 6.005 16.281 1.00 83.12 124 LEU A C 1
ATOM 939 O O . LEU A 1 124 ? -8.882 6.247 17.224 1.00 83.12 124 LEU A O 1
ATOM 943 N N . SER A 1 125 ? -7.349 4.924 16.266 1.00 82.62 125 SER A N 1
ATOM 944 C CA . SER A 1 125 ? -7.130 4.052 17.424 1.00 82.62 125 SER A CA 1
ATOM 945 C C . SER A 1 125 ? -5.972 3.081 17.177 1.00 82.62 125 SER A C 1
ATOM 947 O O . SER A 1 125 ? -5.550 2.878 16.039 1.00 82.62 125 SER A O 1
ATOM 949 N N . LYS A 1 126 ? -5.523 2.388 18.235 1.00 81.75 126 LYS A N 1
ATOM 950 C CA . LYS A 1 126 ? -4.507 1.318 18.140 1.00 81.75 126 LYS A CA 1
ATOM 951 C C . LYS A 1 126 ? -4.873 0.223 17.132 1.00 81.75 126 LYS A C 1
ATOM 953 O O . LYS A 1 126 ? -3.989 -0.376 16.532 1.00 81.75 126 LYS A O 1
ATOM 958 N N . ARG A 1 127 ? -6.173 -0.037 16.947 1.00 84.44 127 ARG A N 1
ATOM 959 C CA . ARG A 1 127 ? -6.665 -1.004 15.960 1.00 84.44 127 ARG A CA 1
ATOM 960 C C . ARG A 1 127 ? -6.319 -0.548 14.544 1.00 84.44 127 ARG A C 1
ATOM 962 O O . ARG A 1 127 ? -5.739 -1.319 13.793 1.00 84.44 127 ARG A O 1
ATOM 969 N N . TRP A 1 128 ? -6.586 0.718 14.220 1.00 84.81 128 TRP A N 1
ATOM 970 C CA . TRP A 1 128 ? -6.304 1.287 12.899 1.00 84.81 128 TRP A CA 1
ATOM 971 C C . TRP A 1 128 ? -4.815 1.389 12.584 1.00 84.81 128 TRP A C 1
ATOM 973 O O . TRP A 1 128 ? -4.436 1.295 11.421 1.00 84.81 128 TRP A O 1
ATOM 983 N N . THR A 1 129 ? -3.958 1.503 13.602 1.00 81.75 129 THR A N 1
ATOM 984 C CA . THR A 1 129 ? -2.503 1.414 13.420 1.00 81.75 129 THR A CA 1
ATOM 985 C C . THR A 1 129 ? -2.084 0.074 12.806 1.00 81.75 129 THR A C 1
ATOM 987 O O . THR A 1 129 ? -1.239 0.050 11.915 1.00 81.75 129 THR A O 1
ATOM 990 N N . ASN A 1 130 ? -2.712 -1.031 13.220 1.00 82.25 130 ASN A N 1
ATOM 991 C CA . ASN A 1 130 ? -2.381 -2.372 12.729 1.00 82.25 130 ASN A CA 1
ATOM 992 C C . ASN A 1 130 ? -3.028 -2.694 11.373 1.00 82.25 130 ASN A C 1
ATOM 994 O O . ASN A 1 130 ? -2.543 -3.565 10.658 1.00 82.25 130 ASN A O 1
ATOM 998 N N . LEU A 1 131 ? -4.094 -1.984 10.984 1.00 85.56 131 LEU A N 1
ATOM 999 C CA . LEU A 1 131 ? -4.796 -2.229 9.718 1.00 85.56 131 LEU A CA 1
ATOM 1000 C C . LEU A 1 131 ? -3.961 -1.883 8.483 1.00 85.56 131 LEU A C 1
ATOM 1002 O O . LEU A 1 131 ? -4.195 -2.456 7.422 1.00 85.56 131 LEU A O 1
ATOM 1006 N N . LEU A 1 132 ? -2.967 -0.996 8.610 1.00 82.56 132 LEU A N 1
ATOM 1007 C CA . LEU A 1 132 ? -2.017 -0.723 7.526 1.00 82.56 132 LEU A CA 1
ATOM 1008 C C . LEU A 1 132 ? -1.249 -1.966 7.083 1.00 82.56 132 LEU A C 1
ATOM 1010 O O . LEU A 1 132 ? -0.910 -2.070 5.910 1.00 82.56 132 LEU A O 1
ATOM 1014 N N . ALA A 1 133 ? -1.024 -2.922 7.984 1.00 82.06 133 ALA A N 1
ATOM 1015 C CA . ALA A 1 133 ? -0.371 -4.181 7.646 1.00 82.06 133 ALA A CA 1
ATOM 1016 C C . ALA A 1 133 ? -1.215 -5.051 6.691 1.00 82.06 133 ALA A C 1
ATOM 1018 O O . ALA A 1 133 ? -0.682 -5.922 6.013 1.00 82.06 133 ALA A O 1
ATOM 1019 N N . LEU A 1 134 ? -2.530 -4.809 6.617 1.00 83.88 134 LEU A N 1
ATOM 1020 C CA . LEU A 1 134 ? -3.452 -5.514 5.722 1.00 83.88 134 LEU A CA 1
ATOM 1021 C C . LEU A 1 134 ? -3.584 -4.846 4.348 1.00 83.88 134 LEU A C 1
ATOM 1023 O O . LEU A 1 134 ? -4.318 -5.352 3.498 1.00 83.88 134 LEU A O 1
ATOM 1027 N N . VAL A 1 135 ? -2.924 -3.704 4.134 1.00 86.25 135 VAL A N 1
ATOM 1028 C CA . VAL A 1 135 ? -3.009 -2.962 2.877 1.00 86.25 135 VAL A CA 1
ATOM 1029 C C . VAL A 1 135 ? -2.176 -3.656 1.803 1.00 86.25 135 VAL A C 1
ATOM 1031 O O . VAL A 1 135 ? -0.969 -3.829 1.955 1.00 86.25 135 VAL A O 1
ATOM 1034 N N . ASP A 1 136 ? -2.820 -4.029 0.697 1.00 86.44 136 ASP A N 1
ATOM 1035 C CA . ASP A 1 136 ? -2.181 -4.750 -0.412 1.00 86.44 136 ASP A CA 1
ATOM 1036 C C . ASP A 1 136 ? -1.765 -3.848 -1.589 1.00 86.44 136 ASP A C 1
ATOM 1038 O O . ASP A 1 136 ? -1.062 -4.307 -2.496 1.00 86.44 136 ASP A O 1
ATOM 1042 N N . ASN A 1 137 ? -2.141 -2.565 -1.553 1.00 87.94 137 ASN A N 1
ATOM 1043 C CA . ASN A 1 137 ? -1.783 -1.558 -2.549 1.00 87.94 137 ASN A CA 1
ATOM 1044 C C . ASN A 1 137 ? -1.065 -0.385 -1.884 1.00 87.94 137 ASN A C 1
ATOM 1046 O O . ASN A 1 137 ? -1.657 0.371 -1.112 1.00 87.94 137 ASN A O 1
ATOM 1050 N N . LEU A 1 138 ? 0.208 -0.215 -2.220 1.00 89.31 138 LEU A N 1
ATOM 1051 C CA . LEU A 1 138 ? 1.027 0.884 -1.736 1.00 89.31 138 LEU A CA 1
ATOM 1052 C C . LEU A 1 138 ? 1.332 1.849 -2.873 1.00 89.31 138 LEU A C 1
ATOM 1054 O O . LEU A 1 138 ? 1.812 1.438 -3.928 1.00 89.31 138 LEU A O 1
ATOM 1058 N N . ASP A 1 139 ? 1.057 3.124 -2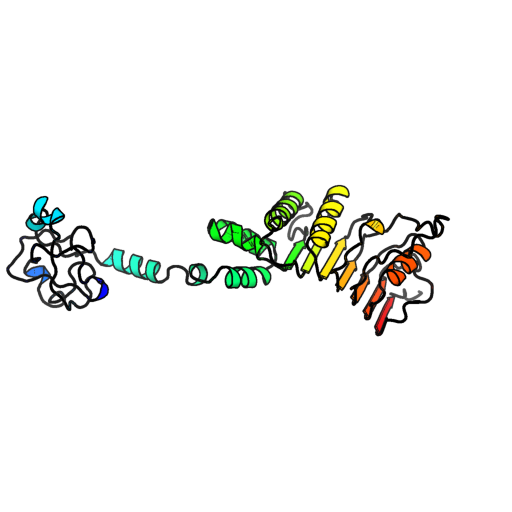.638 1.00 89.31 139 ASP A N 1
ATOM 1059 C CA . ASP A 1 139 ? 1.343 4.239 -3.525 1.00 89.31 139 ASP A CA 1
ATOM 1060 C C . ASP A 1 139 ? 2.050 5.338 -2.734 1.00 89.31 139 ASP A C 1
ATOM 1062 O O . ASP A 1 139 ? 1.453 6.041 -1.910 1.00 89.31 139 ASP A O 1
ATOM 1066 N N . PHE A 1 140 ? 3.355 5.426 -2.962 1.00 89.25 140 PHE A N 1
ATOM 1067 C CA . PHE A 1 140 ? 4.237 6.431 -2.403 1.00 89.25 140 PHE A CA 1
ATOM 1068 C C . PHE A 1 140 ? 4.519 7.476 -3.472 1.00 89.25 140 PHE A C 1
ATOM 1070 O O . PHE A 1 140 ? 5.049 7.153 -4.534 1.00 89.25 140 PHE A O 1
ATOM 1077 N N . ASP A 1 141 ? 4.176 8.720 -3.164 1.00 86.31 141 ASP A N 1
ATOM 1078 C CA . ASP A 1 141 ? 4.424 9.878 -4.013 1.00 86.31 141 ASP A CA 1
ATOM 1079 C C . ASP A 1 141 ? 5.042 10.980 -3.148 1.00 86.31 141 ASP A C 1
ATOM 1081 O O . ASP A 1 141 ? 4.461 11.364 -2.125 1.00 86.31 141 ASP A O 1
ATOM 1085 N N . ASP A 1 142 ? 6.240 11.431 -3.519 1.00 80.88 142 ASP A N 1
ATOM 1086 C CA . ASP A 1 142 ? 6.932 12.529 -2.840 1.00 80.88 142 ASP A CA 1
ATOM 1087 C C . ASP A 1 142 ? 6.518 13.917 -3.361 1.00 80.88 142 ASP A C 1
ATOM 1089 O O . ASP A 1 142 ? 7.075 14.926 -2.918 1.00 80.88 142 ASP A O 1
ATOM 1093 N N . ASP A 1 143 ? 5.543 13.993 -4.279 1.00 73.06 143 ASP A N 1
ATOM 1094 C CA . ASP A 1 143 ? 5.088 15.261 -4.830 1.00 73.06 143 ASP A CA 1
ATOM 1095 C C . ASP A 1 143 ? 4.484 16.160 -3.741 1.00 73.06 143 ASP A C 1
ATOM 1097 O O . ASP A 1 143 ? 3.444 15.882 -3.132 1.00 73.06 143 ASP A O 1
ATOM 1101 N N . ALA A 1 144 ? 5.142 17.293 -3.508 1.00 58.81 144 ALA A N 1
ATOM 1102 C CA . ALA A 1 144 ? 4.639 18.344 -2.649 1.00 58.81 144 ALA A CA 1
ATOM 1103 C C . ALA A 1 144 ? 3.605 19.158 -3.435 1.00 58.81 144 ALA A C 1
ATOM 1105 O O . ALA A 1 144 ? 3.948 20.030 -4.233 1.00 58.81 144 ALA A O 1
ATOM 1106 N N . SER A 1 145 ? 2.317 18.924 -3.173 1.00 55.56 145 SER A N 1
ATOM 1107 C CA . SER A 1 145 ? 1.225 19.642 -3.842 1.00 55.56 145 SER A CA 1
ATOM 1108 C C . SER A 1 145 ? 1.254 21.170 -3.647 1.00 55.56 145 SER A C 1
ATOM 1110 O O . SER A 1 145 ? 0.511 21.865 -4.332 1.00 55.56 145 SER A O 1
ATOM 1112 N N . VAL A 1 146 ? 2.099 21.720 -2.759 1.00 44.59 146 VAL A N 1
ATOM 1113 C CA . VAL A 1 146 ? 2.371 23.164 -2.638 1.00 44.59 146 VAL A CA 1
ATOM 1114 C C . VAL A 1 146 ? 3.777 23.395 -2.051 1.00 44.59 146 VAL A C 1
ATOM 1116 O O . VAL A 1 146 ? 4.010 23.106 -0.882 1.00 44.59 146 VAL A O 1
ATOM 1119 N N . GLY A 1 147 ? 4.694 23.985 -2.828 1.00 47.50 147 GLY A N 1
ATOM 1120 C CA . GLY A 1 147 ? 6.006 24.460 -2.353 1.00 47.50 147 GLY A CA 1
ATOM 1121 C C . GLY A 1 147 ? 7.170 23.528 -2.707 1.00 47.50 147 GLY A C 1
ATOM 1122 O O . GLY A 1 147 ? 7.134 22.343 -2.426 1.00 47.50 147 GLY A O 1
ATOM 1123 N N . ARG A 1 148 ? 8.215 24.082 -3.339 1.00 58.06 148 ARG A N 1
ATOM 1124 C CA . ARG A 1 148 ? 9.343 23.392 -4.012 1.00 58.06 148 ARG A CA 1
ATOM 1125 C C . ARG A 1 148 ? 10.295 22.591 -3.099 1.00 58.06 148 ARG A C 1
ATOM 1127 O O . ARG A 1 148 ? 11.441 22.370 -3.482 1.00 58.06 148 ARG A O 1
ATOM 1134 N N . LEU A 1 149 ? 9.876 22.224 -1.894 1.00 59.84 149 LEU A N 1
ATOM 1135 C CA . LEU A 1 149 ? 10.691 21.471 -0.946 1.00 59.84 149 LEU A CA 1
ATOM 1136 C C . LEU A 1 149 ? 10.157 20.038 -0.839 1.00 59.84 149 LEU A C 1
ATOM 1138 O O . LEU A 1 149 ? 8.936 19.866 -0.803 1.00 59.84 149 LEU A O 1
ATOM 1142 N N . PRO A 1 150 ? 11.040 19.025 -0.773 1.00 61.72 150 PRO A N 1
ATOM 1143 C CA . PRO A 1 150 ? 10.614 17.659 -0.516 1.00 61.72 150 PRO A CA 1
ATOM 1144 C C . PRO A 1 150 ? 9.807 17.610 0.788 1.00 61.72 150 PRO A C 1
ATOM 1146 O O . PRO A 1 150 ? 10.191 18.276 1.758 1.00 61.72 150 PRO A O 1
ATOM 1149 N N . PRO A 1 151 ? 8.696 16.851 0.843 1.00 66.12 151 PRO A N 1
ATOM 1150 C CA . PRO A 1 151 ? 7.935 16.692 2.070 1.00 66.12 151 PRO A CA 1
ATOM 1151 C C . PRO A 1 151 ? 8.870 16.162 3.168 1.00 66.12 151 PRO A C 1
ATOM 1153 O O . PRO A 1 151 ? 9.465 15.094 2.987 1.00 66.12 151 PRO A O 1
ATOM 1156 N N . PRO A 1 152 ? 9.033 16.874 4.298 1.00 70.25 152 PRO A N 1
ATOM 1157 C CA . PRO A 1 152 ? 9.870 16.376 5.378 1.00 70.25 152 PRO A CA 1
ATOM 1158 C C . PRO A 1 152 ? 9.286 15.054 5.885 1.00 70.25 152 PRO A C 1
ATOM 1160 O O . PRO A 1 152 ? 8.078 14.952 6.112 1.00 70.25 152 PRO A O 1
ATOM 1163 N N . GLY A 1 153 ? 10.135 14.042 6.057 1.00 82.19 153 GLY A N 1
ATOM 1164 C CA . GLY A 1 153 ? 9.714 12.748 6.591 1.00 82.19 153 GLY A CA 1
ATOM 1165 C C . GLY A 1 153 ? 9.276 11.704 5.556 1.00 82.19 153 GLY A C 1
ATOM 1166 O O . GLY A 1 153 ? 8.736 10.674 5.961 1.00 82.19 153 GLY A O 1
ATOM 1167 N N . PHE A 1 154 ? 9.414 11.951 4.243 1.00 85.88 154 PHE A N 1
ATOM 1168 C CA . PHE A 1 154 ? 9.023 10.965 3.222 1.00 85.88 154 PHE A CA 1
ATOM 1169 C C . PHE A 1 154 ? 9.806 9.643 3.336 1.00 85.88 154 PHE A C 1
ATOM 1171 O O . PHE A 1 154 ? 9.151 8.600 3.408 1.00 85.88 154 PHE A O 1
ATOM 1178 N N . PRO A 1 155 ? 11.154 9.637 3.428 1.00 86.62 155 PRO A N 1
ATOM 1179 C CA . PRO A 1 155 ? 11.908 8.399 3.623 1.00 86.62 155 PRO A CA 1
ATOM 1180 C C . PRO A 1 155 ? 11.460 7.629 4.870 1.00 86.62 155 PRO A C 1
ATOM 1182 O O . PRO A 1 155 ? 11.158 6.440 4.797 1.00 86.62 155 PRO A O 1
ATOM 1185 N N . GLU A 1 156 ? 11.306 8.325 5.997 1.00 88.50 156 GLU A N 1
ATOM 1186 C CA . GLU A 1 156 ? 10.879 7.746 7.269 1.00 88.50 156 GLU A CA 1
ATOM 1187 C C . GLU A 1 156 ? 9.456 7.185 7.192 1.00 88.50 156 GLU A C 1
ATOM 1189 O O . GLU A 1 156 ? 9.136 6.188 7.842 1.00 88.50 156 GLU A O 1
ATOM 1194 N N . PHE A 1 157 ? 8.582 7.818 6.408 1.00 88.25 157 PHE A N 1
ATOM 1195 C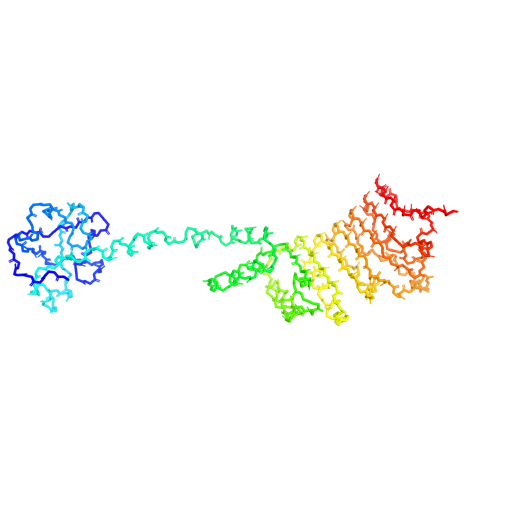 CA . PHE A 1 157 ? 7.232 7.332 6.153 1.00 88.25 157 PHE A CA 1
ATOM 1196 C C . PHE A 1 157 ? 7.241 6.027 5.349 1.00 88.25 157 PHE A C 1
ATOM 1198 O O . PHE A 1 157 ? 6.551 5.076 5.733 1.00 88.25 157 PHE A O 1
ATOM 1205 N N . VAL A 1 158 ? 8.028 5.961 4.270 1.00 88.88 158 VAL A N 1
ATOM 1206 C CA . VAL A 1 158 ? 8.165 4.751 3.446 1.00 88.88 158 VAL A CA 1
ATOM 1207 C C . VAL A 1 158 ? 8.731 3.611 4.288 1.00 88.88 158 VAL A C 1
ATOM 1209 O O . VAL A 1 158 ? 8.139 2.533 4.338 1.00 88.88 158 VAL A O 1
ATOM 1212 N N . GLU A 1 159 ? 9.817 3.858 5.021 1.00 89.38 159 GLU A N 1
ATOM 1213 C CA . GLU A 1 159 ? 10.455 2.855 5.875 1.00 89.38 159 GLU A CA 1
ATOM 1214 C C . GLU A 1 159 ? 9.530 2.344 6.975 1.00 89.38 159 GLU A C 1
ATOM 1216 O O . GLU A 1 159 ? 9.404 1.133 7.147 1.00 89.38 159 GLU A O 1
ATOM 1221 N N . LYS A 1 160 ? 8.828 3.234 7.691 1.00 87.25 160 LYS A N 1
ATOM 1222 C CA . LYS A 1 160 ? 7.860 2.819 8.718 1.00 87.25 160 LYS A CA 1
ATOM 1223 C C . LYS A 1 160 ? 6.727 1.993 8.124 1.00 87.25 160 LYS A C 1
ATOM 1225 O O . LYS A 1 160 ? 6.334 0.994 8.719 1.00 87.25 160 LYS A O 1
ATOM 1230 N N . THR A 1 161 ? 6.215 2.381 6.958 1.00 87.06 161 THR A N 1
ATOM 1231 C CA . THR A 1 161 ? 5.129 1.647 6.294 1.00 87.06 161 THR A CA 1
ATOM 1232 C C . THR A 1 161 ? 5.599 0.260 5.857 1.00 87.06 161 THR A C 1
ATOM 1234 O O . THR A 1 161 ? 4.932 -0.732 6.141 1.00 87.06 161 THR A O 1
ATOM 1237 N N . LEU A 1 162 ? 6.782 0.163 5.245 1.00 86.69 162 LEU A N 1
ATOM 1238 C CA . LEU A 1 162 ? 7.391 -1.114 4.869 1.00 86.69 162 LEU A CA 1
ATOM 1239 C C . LEU A 1 162 ? 7.706 -1.988 6.091 1.00 86.69 162 LEU A C 1
ATOM 1241 O O . LEU A 1 162 ? 7.457 -3.189 6.057 1.00 86.69 162 LEU A O 1
ATOM 1245 N N . ALA A 1 163 ? 8.179 -1.400 7.191 1.00 85.50 163 ALA A N 1
ATOM 1246 C CA . ALA A 1 163 ? 8.455 -2.120 8.431 1.00 85.50 163 ALA A CA 1
ATOM 1247 C C . ALA A 1 163 ? 7.190 -2.717 9.070 1.00 85.50 163 ALA A C 1
ATOM 1249 O O . ALA A 1 163 ? 7.261 -3.806 9.632 1.00 85.50 163 ALA A O 1
ATOM 1250 N N . LEU A 1 164 ? 6.031 -2.057 8.955 1.00 79.75 164 LEU A N 1
ATOM 1251 C CA . LEU A 1 164 ? 4.744 -2.615 9.404 1.00 79.75 164 LEU A CA 1
ATOM 1252 C C . LEU A 1 164 ? 4.318 -3.822 8.561 1.00 79.75 164 LEU A C 1
ATOM 1254 O O . LEU A 1 164 ? 3.750 -4.782 9.077 1.00 79.75 164 LEU A O 1
ATOM 1258 N N . LEU A 1 165 ? 4.635 -3.790 7.269 1.00 73.94 165 LEU A N 1
ATOM 1259 C CA . LEU A 1 165 ? 4.377 -4.889 6.340 1.00 73.94 165 LEU A CA 1
ATOM 1260 C C . LEU A 1 165 ? 5.370 -6.044 6.528 1.00 73.94 165 LEU A C 1
ATOM 1262 O O . LEU A 1 165 ? 5.037 -7.169 6.182 1.00 73.94 165 LEU A O 1
ATOM 1266 N N . CYS A 1 166 ? 6.505 -5.755 7.180 1.00 65.62 166 CYS A N 1
ATOM 1267 C CA . CYS A 1 166 ? 7.417 -6.587 7.981 1.00 65.62 166 CYS A CA 1
ATOM 1268 C C . CYS A 1 166 ? 6.940 -7.942 8.550 1.00 65.62 166 CYS A C 1
ATOM 1270 O O . CYS A 1 166 ? 7.727 -8.876 8.702 1.00 65.62 166 CYS A O 1
ATOM 1272 N N . SER A 1 167 ? 5.667 -8.044 8.922 1.00 66.69 167 SER A N 1
ATOM 1273 C CA . SER A 1 167 ? 5.142 -9.172 9.697 1.00 66.69 167 SER A CA 1
ATOM 1274 C C . SER A 1 167 ? 4.858 -10.402 8.825 1.00 66.69 167 SER A C 1
ATOM 1276 O O . SER A 1 167 ? 4.390 -10.274 7.693 1.00 66.69 167 SER A O 1
ATOM 1278 N N . ASP A 1 168 ? 5.104 -11.603 9.355 1.00 59.53 168 ASP A N 1
ATOM 1279 C CA . ASP A 1 168 ? 4.846 -12.890 8.676 1.00 59.53 168 ASP A CA 1
ATOM 1280 C C . ASP A 1 168 ? 3.348 -13.171 8.447 1.00 59.53 168 ASP A C 1
ATOM 1282 O O . ASP A 1 168 ? 2.971 -14.082 7.714 1.00 59.53 168 ASP A O 1
ATOM 1286 N N . THR A 1 169 ? 2.475 -12.381 9.070 1.00 62.22 169 THR A N 1
ATOM 1287 C CA . THR A 1 169 ? 1.013 -12.497 8.983 1.00 62.22 169 THR A CA 1
ATOM 1288 C C . THR A 1 169 ? 0.378 -11.620 7.898 1.00 62.22 169 THR A C 1
ATOM 1290 O O . THR A 1 169 ? -0.843 -11.641 7.741 1.00 62.22 169 THR A O 1
ATOM 1293 N N . CYS A 1 170 ? 1.171 -10.844 7.153 1.00 65.69 170 CYS A N 1
ATOM 1294 C CA . CYS A 1 170 ? 0.656 -9.898 6.164 1.00 65.69 170 CYS A CA 1
ATOM 1295 C C . CYS A 1 170 ? 0.251 -10.576 4.840 1.00 65.69 170 CYS A C 1
ATOM 1297 O O . CYS A 1 170 ? 0.934 -11.494 4.378 1.00 65.69 170 CYS A O 1
ATOM 1299 N N . PRO A 1 171 ? -0.821 -10.103 4.177 1.00 69.38 171 PRO A N 1
ATOM 1300 C CA . PRO A 1 171 ? -1.183 -10.558 2.840 1.00 69.38 171 PRO A CA 1
ATOM 1301 C C . PRO A 1 171 ? -0.094 -10.224 1.808 1.00 69.38 171 PRO A C 1
ATOM 1303 O O . PRO A 1 171 ? 0.675 -9.275 1.962 1.00 69.38 171 PRO A O 1
ATOM 1306 N N . THR A 1 172 ? -0.049 -10.995 0.718 1.00 76.69 172 THR A N 1
ATOM 1307 C CA . THR A 1 172 ? 0.858 -10.743 -0.412 1.00 76.69 172 THR A CA 1
ATOM 1308 C C . THR A 1 172 ? 0.610 -9.359 -1.004 1.00 76.69 172 THR A C 1
ATOM 1310 O O . THR A 1 172 ? -0.529 -9.037 -1.359 1.00 76.69 172 THR A O 1
ATOM 1313 N N . LEU A 1 173 ? 1.673 -8.570 -1.164 1.00 84.50 173 LEU A N 1
ATOM 1314 C CA . LEU A 1 173 ? 1.592 -7.228 -1.731 1.00 84.50 173 LEU A CA 1
ATOM 1315 C C . LEU A 1 173 ? 1.136 -7.308 -3.196 1.00 84.50 173 LEU A C 1
ATOM 1317 O O . LEU A 1 173 ? 1.823 -7.880 -4.039 1.00 84.50 173 LEU A O 1
ATOM 1321 N N . LYS A 1 174 ? -0.019 -6.732 -3.532 1.00 88.94 174 LYS A N 1
ATOM 1322 C CA . LYS A 1 174 ? -0.513 -6.740 -4.914 1.00 88.94 174 LYS A CA 1
ATOM 1323 C C . LYS A 1 174 ? 0.189 -5.690 -5.745 1.00 88.94 174 LYS A C 1
ATOM 1325 O O . LYS A 1 174 ? 0.693 -6.005 -6.818 1.00 88.94 174 LYS A O 1
ATOM 1330 N N . ARG A 1 175 ? 0.246 -4.458 -5.248 1.00 90.31 175 ARG A N 1
ATOM 1331 C CA . ARG A 1 175 ? 0.779 -3.328 -6.003 1.00 90.31 175 ARG A CA 1
ATOM 1332 C C . ARG A 1 175 ? 1.705 -2.485 -5.146 1.00 90.31 175 ARG A C 1
ATOM 1334 O O . ARG A 1 175 ? 1.342 -2.079 -4.048 1.00 90.31 175 ARG A O 1
ATOM 1341 N N . PHE A 1 176 ? 2.875 -2.185 -5.691 1.00 91.75 176 PHE A N 1
ATOM 1342 C CA . PHE A 1 176 ? 3.819 -1.223 -5.149 1.00 91.75 176 PHE A CA 1
ATOM 1343 C C . PHE A 1 176 ? 4.089 -0.147 -6.196 1.00 91.75 176 PHE A C 1
ATOM 1345 O O . PHE A 1 176 ? 4.561 -0.431 -7.296 1.00 91.75 176 PHE A O 1
ATOM 1352 N N . SER A 1 177 ? 3.772 1.092 -5.853 1.00 91.69 177 SER A N 1
ATOM 1353 C CA . SER A 1 177 ? 3.989 2.277 -6.666 1.00 91.69 177 SER A CA 1
ATOM 1354 C C . SER A 1 177 ? 4.881 3.226 -5.881 1.00 91.69 177 SER A C 1
ATOM 1356 O O . SER A 1 177 ? 4.559 3.595 -4.755 1.00 91.69 177 SER A O 1
ATOM 1358 N N . LEU A 1 178 ? 6.029 3.564 -6.458 1.00 90.19 178 LEU A N 1
ATOM 1359 C CA . LEU A 1 178 ? 6.986 4.500 -5.894 1.00 90.19 178 LEU A CA 1
ATOM 1360 C C . LEU A 1 178 ? 7.290 5.559 -6.946 1.00 90.19 178 LEU A C 1
ATOM 1362 O O . LEU A 1 178 ? 7.912 5.279 -7.974 1.00 90.19 178 LEU A O 1
ATOM 1366 N N . LYS A 1 179 ? 6.821 6.769 -6.669 1.00 87.50 179 LYS A N 1
ATOM 1367 C CA . LYS A 1 179 ? 7.004 7.953 -7.491 1.00 87.50 179 LYS A CA 1
ATOM 1368 C C . LYS A 1 179 ? 7.767 8.978 -6.688 1.00 87.50 179 LYS A C 1
ATOM 1370 O O . LYS A 1 179 ? 7.384 9.304 -5.565 1.00 87.50 179 LYS A O 1
ATOM 1375 N N . PHE A 1 180 ? 8.852 9.466 -7.263 1.00 84.81 180 PHE A N 1
ATOM 1376 C CA . PHE A 1 180 ? 9.615 10.518 -6.628 1.00 84.81 180 PHE A CA 1
ATOM 1377 C C . PHE A 1 180 ? 10.190 11.501 -7.644 1.00 84.81 180 PHE A C 1
ATOM 1379 O O . PHE A 1 180 ? 10.626 11.145 -8.740 1.00 84.81 180 PHE A O 1
ATOM 1386 N N . ARG A 1 181 ? 10.132 12.780 -7.290 1.00 78.38 181 ARG A N 1
ATOM 1387 C CA . ARG A 1 181 ? 10.657 13.910 -8.055 1.00 78.38 181 ARG A CA 1
ATOM 1388 C C . ARG A 1 181 ? 11.931 14.457 -7.437 1.00 78.38 181 ARG A C 1
ATOM 1390 O O . ARG A 1 181 ? 12.721 15.073 -8.149 1.00 78.38 181 ARG A O 1
ATOM 1397 N N . PHE A 1 182 ? 12.116 14.263 -6.134 1.00 76.88 182 PHE A N 1
ATOM 1398 C CA . PHE A 1 182 ? 13.302 14.708 -5.422 1.00 76.88 182 PHE A CA 1
ATOM 1399 C C . PHE A 1 182 ? 14.359 13.604 -5.382 1.00 76.88 182 PHE A C 1
ATOM 1401 O O . PHE A 1 182 ? 14.054 12.415 -5.453 1.00 76.88 182 PHE A O 1
ATOM 1408 N N . GLN A 1 183 ? 15.625 14.007 -5.280 1.00 76.75 183 GLN A N 1
ATOM 1409 C CA . GLN A 1 183 ? 16.725 13.061 -5.157 1.00 76.75 183 GLN A CA 1
ATOM 1410 C C . GLN A 1 183 ? 16.746 12.481 -3.739 1.00 76.75 183 GLN A C 1
ATOM 1412 O O . GLN A 1 183 ? 16.930 13.215 -2.768 1.00 76.75 183 GLN A O 1
ATOM 1417 N N . HIS A 1 184 ? 16.585 11.164 -3.640 1.00 79.12 184 HIS A N 1
ATOM 1418 C CA . HIS A 1 184 ? 16.732 10.400 -2.399 1.00 79.12 184 HIS A CA 1
ATOM 1419 C C . HIS A 1 184 ? 18.050 9.622 -2.420 1.00 79.12 184 HIS A C 1
ATOM 1421 O O . HIS A 1 184 ? 18.662 9.430 -3.473 1.00 79.12 184 HIS A O 1
ATOM 1427 N N . GLU A 1 185 ? 18.513 9.154 -1.261 1.00 80.81 185 GLU A N 1
ATOM 1428 C CA . GLU A 1 185 ? 19.708 8.312 -1.218 1.00 80.81 185 GLU A CA 1
ATOM 1429 C C . GLU A 1 185 ? 19.477 7.001 -1.988 1.00 80.81 185 GLU A C 1
ATOM 1431 O O . GLU A 1 185 ? 18.534 6.250 -1.725 1.00 80.81 185 GLU A O 1
ATOM 1436 N N . SER A 1 186 ? 20.375 6.687 -2.927 1.00 78.44 186 SER A N 1
ATOM 1437 C CA . SER A 1 186 ? 20.235 5.521 -3.812 1.00 78.44 186 SER A CA 1
ATOM 1438 C C . SER A 1 186 ? 20.117 4.197 -3.043 1.00 78.44 186 SER A C 1
ATOM 1440 O O . SER A 1 186 ? 19.407 3.287 -3.473 1.00 78.44 186 SER A O 1
ATOM 1442 N N . CYS A 1 187 ? 20.796 4.068 -1.898 1.00 81.94 187 CYS A N 1
ATOM 1443 C CA . CYS A 1 187 ? 20.709 2.887 -1.037 1.00 81.94 187 CYS A CA 1
ATOM 1444 C C . CYS A 1 187 ? 19.302 2.693 -0.447 1.00 81.94 187 CYS A C 1
ATOM 1446 O O . CYS A 1 187 ? 18.831 1.554 -0.404 1.00 81.94 187 CYS A O 1
ATOM 1448 N N . LEU A 1 188 ? 18.619 3.776 -0.061 1.00 84.50 188 LEU A N 1
ATOM 1449 C CA . LEU A 1 188 ? 17.264 3.740 0.492 1.00 84.50 188 LEU A CA 1
ATOM 1450 C C . LEU A 1 188 ? 16.266 3.274 -0.563 1.00 84.50 188 LEU A C 1
ATOM 1452 O O . LEU A 1 188 ? 15.577 2.277 -0.358 1.00 84.50 188 LEU A O 1
ATOM 1456 N N . VAL A 1 189 ? 16.280 3.908 -1.739 1.00 84.50 189 VAL A N 1
ATOM 1457 C CA . VAL A 1 189 ? 15.404 3.545 -2.866 1.00 84.50 189 VAL A CA 1
ATOM 1458 C C . VAL A 1 189 ? 15.594 2.076 -3.253 1.00 84.50 189 VAL A C 1
ATOM 1460 O O . VAL A 1 189 ? 14.624 1.328 -3.392 1.00 84.50 189 VAL A O 1
ATOM 1463 N N . LYS A 1 190 ? 16.850 1.622 -3.353 1.00 83.56 190 LYS A N 1
ATOM 1464 C CA . LYS A 1 190 ? 17.183 0.214 -3.617 1.00 83.56 190 LYS A CA 1
ATOM 1465 C C . LYS A 1 190 ? 16.643 -0.721 -2.538 1.00 83.56 190 LYS A C 1
ATOM 1467 O O . LYS A 1 190 ? 16.139 -1.798 -2.860 1.00 83.56 190 LYS A O 1
ATOM 1472 N N . SER A 1 191 ? 16.735 -0.325 -1.270 1.00 86.94 191 SER A N 1
ATOM 1473 C CA . SER A 1 191 ? 16.208 -1.105 -0.151 1.00 86.94 191 SER A CA 1
ATOM 1474 C C . SER A 1 191 ? 14.683 -1.217 -0.202 1.00 86.94 191 SER A C 1
ATOM 1476 O O . SER A 1 191 ? 14.152 -2.317 -0.039 1.00 86.94 191 SER A O 1
ATOM 1478 N N . TRP A 1 192 ? 13.976 -0.125 -0.504 1.00 89.38 192 TRP A N 1
ATOM 1479 C CA . TRP A 1 192 ? 12.515 -0.117 -0.628 1.00 89.38 192 TRP A CA 1
ATOM 1480 C C . TRP A 1 192 ? 12.032 -1.034 -1.753 1.00 89.38 192 TRP A C 1
ATOM 1482 O O . TRP A 1 192 ? 11.159 -1.872 -1.530 1.00 89.38 192 TRP A O 1
ATOM 1492 N N . ILE A 1 193 ? 12.652 -0.940 -2.935 1.00 87.19 193 ILE A N 1
ATOM 1493 C CA . ILE A 1 193 ? 12.322 -1.794 -4.086 1.00 87.19 193 ILE A CA 1
ATOM 1494 C C . ILE A 1 193 ? 12.574 -3.266 -3.750 1.00 87.19 193 ILE A C 1
ATOM 1496 O O . ILE A 1 193 ? 11.706 -4.107 -3.978 1.00 87.19 193 ILE A O 1
ATOM 1500 N N . ARG A 1 194 ? 13.738 -3.586 -3.170 1.00 86.25 194 ARG A N 1
ATOM 1501 C CA . ARG A 1 194 ? 14.071 -4.954 -2.753 1.00 86.25 194 ARG A CA 1
ATOM 1502 C C . ARG A 1 194 ? 13.048 -5.502 -1.761 1.00 86.25 194 ARG A C 1
ATOM 1504 O O . ARG A 1 194 ? 12.564 -6.610 -1.956 1.00 86.25 194 ARG A O 1
ATOM 1511 N N . THR A 1 195 ? 12.676 -4.709 -0.759 1.00 86.94 195 THR A N 1
ATOM 1512 C CA . THR A 1 195 ? 11.688 -5.104 0.255 1.00 86.94 195 THR A CA 1
ATOM 1513 C C . THR A 1 195 ? 10.340 -5.432 -0.393 1.00 86.94 195 THR A C 1
ATOM 1515 O O . THR A 1 195 ? 9.730 -6.449 -0.072 1.00 86.94 195 THR A O 1
ATOM 1518 N N . ALA A 1 196 ? 9.890 -4.622 -1.357 1.00 87.44 196 ALA A N 1
ATOM 1519 C CA . ALA A 1 196 ? 8.661 -4.890 -2.102 1.00 87.44 196 ALA A CA 1
ATOM 1520 C C . ALA A 1 196 ? 8.745 -6.189 -2.929 1.00 87.44 196 ALA A C 1
ATOM 1522 O O . ALA A 1 196 ? 7.802 -6.981 -2.940 1.00 87.44 196 ALA A O 1
ATOM 1523 N N . LEU A 1 197 ? 9.872 -6.439 -3.603 1.00 86.00 197 LEU A N 1
ATOM 1524 C CA . LEU A 1 197 ? 10.073 -7.653 -4.402 1.00 86.00 197 LEU A CA 1
ATOM 1525 C C . LEU A 1 197 ? 10.163 -8.920 -3.536 1.00 86.00 197 LEU A C 1
ATOM 1527 O O . LEU A 1 197 ? 9.540 -9.924 -3.879 1.00 86.00 197 LEU A O 1
ATOM 1531 N N . GLU A 1 198 ? 10.879 -8.872 -2.409 1.00 84.81 198 GLU A N 1
ATOM 1532 C CA . GLU A 1 198 ? 10.989 -9.974 -1.437 1.00 84.81 198 GLU A CA 1
ATOM 1533 C C . GLU A 1 198 ? 9.632 -10.330 -0.815 1.00 84.81 198 GLU A C 1
ATOM 1535 O O . GLU A 1 198 ? 9.358 -11.497 -0.539 1.00 84.81 198 GLU A O 1
ATOM 1540 N N . ARG A 1 199 ? 8.736 -9.345 -0.679 1.00 81.69 199 ARG A N 1
ATOM 1541 C CA . ARG A 1 199 ? 7.346 -9.526 -0.225 1.00 81.69 199 ARG A CA 1
ATOM 1542 C C . ARG A 1 199 ? 6.418 -10.165 -1.257 1.00 81.69 199 ARG A C 1
ATOM 1544 O O . ARG A 1 199 ? 5.232 -10.345 -0.983 1.00 81.69 199 ARG A O 1
ATOM 1551 N N . GLY A 1 200 ? 6.930 -10.503 -2.437 1.00 82.12 200 GLY A N 1
ATOM 1552 C CA . GLY A 1 200 ? 6.150 -11.160 -3.475 1.00 82.12 200 GLY A CA 1
ATOM 1553 C C . GLY A 1 200 ? 5.236 -10.210 -4.248 1.00 82.12 200 GLY A C 1
ATOM 1554 O O . GLY A 1 200 ? 4.154 -10.620 -4.665 1.00 82.12 200 GLY A O 1
ATOM 1555 N N . CYS A 1 201 ? 5.654 -8.953 -4.443 1.00 88.31 201 CYS A N 1
ATOM 1556 C CA . CYS A 1 201 ? 4.882 -7.968 -5.201 1.00 88.31 201 CYS A CA 1
ATOM 1557 C C . CYS A 1 201 ? 4.469 -8.489 -6.593 1.00 88.31 201 CYS A C 1
ATOM 1559 O O . CYS A 1 201 ? 5.296 -9.067 -7.309 1.00 88.31 201 CYS A O 1
ATOM 1561 N N . LEU A 1 202 ? 3.202 -8.279 -6.976 1.00 91.19 202 LEU A N 1
ATOM 1562 C CA . LEU A 1 202 ? 2.672 -8.660 -8.294 1.00 91.19 202 LEU A CA 1
ATOM 1563 C C . LEU A 1 202 ? 2.804 -7.534 -9.330 1.00 91.19 202 LEU A C 1
ATOM 1565 O O . LEU A 1 202 ? 3.121 -7.803 -10.490 1.00 91.19 202 LEU A O 1
ATOM 1569 N N . GLU A 1 203 ? 2.580 -6.284 -8.925 1.00 92.56 203 GLU A N 1
ATOM 1570 C CA . GLU A 1 203 ? 2.693 -5.102 -9.779 1.00 92.56 203 GLU A CA 1
ATOM 1571 C C . GLU A 1 203 ? 3.664 -4.071 -9.206 1.00 92.56 203 GLU A C 1
ATOM 1573 O O . GLU A 1 203 ? 3.410 -3.488 -8.153 1.00 92.56 203 GLU A O 1
ATOM 1578 N N . LEU A 1 204 ? 4.726 -3.769 -9.949 1.00 92.19 204 LEU A N 1
ATOM 1579 C CA . LEU A 1 204 ? 5.720 -2.768 -9.579 1.00 92.19 204 LEU A CA 1
ATOM 1580 C C . LEU A 1 204 ? 5.652 -1.578 -10.536 1.00 92.19 204 LEU A C 1
ATOM 1582 O O . LEU A 1 204 ? 5.798 -1.734 -11.751 1.00 92.19 204 LEU A O 1
ATOM 1586 N N . HIS A 1 205 ? 5.454 -0.386 -9.984 1.00 91.62 205 HIS A N 1
ATOM 1587 C CA . HIS A 1 205 ? 5.487 0.876 -10.708 1.00 91.62 205 HIS A CA 1
ATOM 1588 C C . HIS A 1 205 ? 6.542 1.800 -10.104 1.00 91.62 205 HIS A C 1
ATOM 1590 O O . HIS A 1 205 ? 6.466 2.149 -8.930 1.00 91.62 205 HIS A O 1
ATOM 1596 N N . LEU A 1 206 ? 7.517 2.184 -10.918 1.00 89.75 206 LEU A N 1
ATOM 1597 C CA . LEU A 1 206 ? 8.594 3.090 -10.550 1.00 89.75 206 LEU A CA 1
ATOM 1598 C C . LEU A 1 206 ? 8.542 4.306 -11.472 1.00 89.75 206 LEU A C 1
ATOM 1600 O O . LEU A 1 206 ? 8.591 4.147 -12.695 1.00 89.75 206 LEU A O 1
ATOM 1604 N N . GLU A 1 207 ? 8.464 5.502 -10.895 1.00 87.12 207 GLU A N 1
ATOM 1605 C CA . GLU A 1 207 ? 8.583 6.762 -11.630 1.00 87.12 207 GLU A CA 1
ATOM 1606 C C . GLU A 1 207 ? 9.604 7.686 -10.964 1.00 87.12 207 GLU A C 1
ATOM 1608 O O . GLU A 1 207 ? 9.486 7.977 -9.774 1.00 87.12 207 GLU A O 1
ATOM 1613 N N . ASN A 1 208 ? 10.588 8.159 -11.733 1.00 82.75 208 ASN A N 1
ATOM 1614 C CA . ASN A 1 208 ? 11.604 9.087 -11.246 1.00 82.75 208 ASN A CA 1
ATOM 1615 C C . ASN A 1 208 ? 11.831 10.239 -12.228 1.00 82.75 208 ASN A C 1
ATOM 1617 O O . ASN A 1 208 ? 12.062 10.018 -13.411 1.00 82.75 208 ASN A O 1
ATOM 1621 N N . VAL A 1 209 ? 11.801 11.482 -11.750 1.00 71.88 209 VAL A N 1
ATOM 1622 C CA . VAL A 1 209 ? 12.165 12.658 -12.570 1.00 71.88 209 VAL A CA 1
ATOM 1623 C C . VAL A 1 209 ? 13.670 12.981 -12.478 1.00 71.88 209 VAL A C 1
ATOM 1625 O O . VAL A 1 209 ? 14.200 13.686 -13.334 1.00 71.88 209 VAL A O 1
ATOM 1628 N N . GLY A 1 210 ? 14.360 12.446 -11.467 1.00 69.00 210 GLY A N 1
ATOM 1629 C CA . GLY A 1 210 ? 15.806 12.521 -11.256 1.00 69.00 210 GLY A CA 1
ATOM 1630 C C . GLY A 1 210 ? 16.609 11.522 -12.095 1.00 69.00 210 GLY A C 1
ATOM 1631 O O . GLY A 1 210 ? 16.175 11.114 -13.164 1.00 69.00 210 GLY A O 1
ATOM 1632 N N . TRP A 1 211 ? 17.825 11.184 -11.652 1.00 69.38 211 TRP A N 1
ATOM 1633 C CA . TRP A 1 211 ? 18.742 10.257 -12.336 1.00 69.38 211 TRP A CA 1
ATOM 1634 C C . TRP A 1 211 ? 19.201 9.176 -11.354 1.00 69.38 211 TRP A C 1
ATOM 1636 O O . TRP A 1 211 ? 20.201 9.349 -10.657 1.00 69.38 211 TRP A O 1
ATOM 1646 N N . ASP A 1 212 ? 18.492 8.050 -11.312 1.00 72.00 212 ASP A N 1
ATOM 1647 C CA . ASP A 1 212 ? 18.803 6.932 -10.424 1.00 72.00 212 ASP A CA 1
ATOM 1648 C C . ASP A 1 212 ? 19.250 5.686 -11.169 1.00 72.00 212 ASP A C 1
ATOM 1650 O O . ASP A 1 212 ? 18.628 5.204 -12.118 1.00 72.00 212 ASP A O 1
ATOM 1654 N N . ASN A 1 213 ? 20.343 5.127 -10.665 1.00 72.31 213 ASN A N 1
ATOM 1655 C CA . ASN A 1 213 ? 20.883 3.876 -11.147 1.00 72.31 213 ASN A CA 1
ATOM 1656 C C . ASN A 1 213 ? 20.170 2.699 -10.479 1.00 72.31 213 ASN A C 1
ATOM 1658 O O . ASN A 1 213 ? 20.309 2.493 -9.264 1.00 72.31 213 ASN A O 1
ATOM 1662 N N . ILE A 1 214 ? 19.483 1.893 -11.289 1.00 70.12 214 ILE A N 1
ATOM 1663 C CA . ILE A 1 214 ? 19.002 0.574 -10.883 1.00 70.12 214 ILE A CA 1
ATOM 1664 C C . ILE A 1 214 ? 19.807 -0.496 -11.636 1.00 70.12 214 ILE A C 1
ATOM 1666 O O . ILE A 1 214 ? 19.591 -0.715 -12.836 1.00 70.12 214 ILE A O 1
ATOM 1670 N N . PRO A 1 215 ? 20.724 -1.198 -10.947 1.00 65.38 215 PRO A N 1
ATOM 1671 C CA . PRO A 1 215 ? 21.454 -2.304 -11.546 1.00 65.38 215 PRO A CA 1
ATOM 1672 C C . PRO A 1 215 ? 20.489 -3.426 -11.937 1.00 65.38 215 PRO A C 1
ATOM 1674 O O . PRO A 1 215 ? 19.550 -3.736 -11.199 1.00 65.38 215 PRO A O 1
ATOM 1677 N N . THR A 1 216 ? 20.733 -4.086 -13.070 1.00 63.31 216 THR A N 1
ATOM 1678 C CA . THR A 1 216 ? 19.866 -5.168 -13.581 1.00 63.31 216 THR A CA 1
ATOM 1679 C C . THR A 1 216 ? 19.717 -6.336 -12.601 1.00 63.31 216 THR A C 1
ATOM 1681 O O . THR A 1 216 ? 18.728 -7.065 -12.627 1.00 63.31 216 THR A O 1
ATOM 1684 N N . GLN A 1 217 ? 20.668 -6.479 -11.681 1.00 64.06 217 GLN A N 1
ATOM 1685 C CA . GLN A 1 217 ? 20.692 -7.478 -10.614 1.00 64.06 217 GLN A CA 1
ATOM 1686 C C . GLN A 1 217 ? 19.577 -7.288 -9.571 1.00 64.06 217 GLN A C 1
ATOM 1688 O O . GLN A 1 217 ? 19.214 -8.253 -8.901 1.00 64.06 217 GLN A O 1
ATOM 1693 N N . PHE A 1 218 ? 19.026 -6.074 -9.444 1.00 64.94 218 PHE A N 1
ATOM 1694 C CA . PHE A 1 218 ? 17.925 -5.757 -8.523 1.00 64.94 218 PHE A CA 1
ATOM 1695 C C . PHE A 1 218 ? 16.565 -6.204 -9.052 1.00 64.94 218 PHE A C 1
ATOM 1697 O O . PHE A 1 218 ? 15.617 -6.367 -8.288 1.00 64.94 218 PHE A O 1
ATOM 1704 N N . PHE A 1 219 ? 16.468 -6.444 -10.353 1.00 65.75 219 PHE A N 1
ATOM 1705 C CA . PHE A 1 219 ? 15.244 -6.851 -11.018 1.00 65.75 219 PHE A CA 1
ATOM 1706 C C . PHE A 1 219 ? 15.015 -8.363 -10.928 1.00 65.75 219 PHE A C 1
ATOM 1708 O O . PHE A 1 219 ? 14.657 -8.990 -11.904 1.00 65.75 219 PHE A O 1
ATOM 1715 N N . THR A 1 220 ? 15.216 -8.996 -9.774 1.00 72.62 220 THR A N 1
ATOM 1716 C CA . THR A 1 220 ? 14.905 -10.428 -9.637 1.00 72.62 220 THR A CA 1
ATOM 1717 C C . THR A 1 220 ? 13.666 -10.639 -8.789 1.00 72.62 220 THR A C 1
ATOM 1719 O O . THR A 1 220 ? 13.665 -10.310 -7.607 1.00 72.62 220 THR A O 1
ATOM 1722 N N . SER A 1 221 ? 12.609 -11.188 -9.389 1.00 77.31 221 SER A N 1
ATOM 1723 C CA . SER A 1 221 ? 11.402 -11.602 -8.670 1.00 77.31 221 SER A CA 1
ATOM 1724 C C . SER A 1 221 ? 10.682 -12.724 -9.399 1.00 77.31 221 SER A C 1
ATOM 1726 O O . SER A 1 221 ? 10.488 -12.673 -10.611 1.00 77.31 221 SER A O 1
ATOM 1728 N N . ASN A 1 222 ? 10.234 -13.718 -8.634 1.00 82.81 222 ASN A N 1
ATOM 1729 C CA . ASN A 1 222 ? 9.482 -14.855 -9.158 1.00 82.81 222 ASN A CA 1
ATOM 1730 C C . ASN A 1 222 ? 7.967 -14.601 -9.209 1.00 82.81 222 ASN A C 1
ATOM 1732 O O . ASN A 1 222 ? 7.241 -15.379 -9.826 1.00 82.81 222 ASN A O 1
ATOM 1736 N N . THR A 1 223 ? 7.486 -13.535 -8.569 1.00 85.81 223 THR A N 1
ATOM 1737 C CA . THR A 1 223 ? 6.056 -13.229 -8.406 1.00 85.81 223 THR A CA 1
ATOM 1738 C C . THR A 1 223 ? 5.585 -12.093 -9.302 1.00 85.81 223 THR A C 1
ATOM 1740 O O . THR A 1 223 ? 4.393 -11.997 -9.575 1.00 85.81 223 THR A O 1
ATOM 1743 N N . LEU A 1 224 ? 6.502 -11.235 -9.756 1.00 88.50 224 LEU A N 1
ATOM 1744 C CA . LEU A 1 224 ? 6.155 -10.021 -10.481 1.00 88.50 224 LEU A CA 1
ATOM 1745 C C . LEU A 1 224 ? 5.503 -10.344 -11.832 1.00 88.50 224 LEU A C 1
ATOM 1747 O O . LEU A 1 224 ? 6.094 -11.018 -12.675 1.00 88.50 224 LEU A O 1
ATOM 1751 N N . VAL A 1 225 ? 4.291 -9.830 -12.036 1.00 92.06 225 VAL A N 1
ATOM 1752 C CA . VAL A 1 225 ? 3.478 -10.022 -13.246 1.00 92.06 225 VAL A CA 1
ATOM 1753 C C . VAL A 1 225 ? 3.505 -8.779 -14.130 1.00 92.06 225 VAL A C 1
ATOM 1755 O O . VAL A 1 225 ? 3.534 -8.900 -15.358 1.00 92.06 225 VAL A O 1
ATOM 1758 N N . LYS A 1 226 ? 3.529 -7.589 -13.521 1.00 92.06 226 LYS A N 1
ATOM 1759 C CA . LYS A 1 226 ? 3.526 -6.305 -14.226 1.00 92.06 226 LYS A CA 1
ATOM 1760 C C . LYS A 1 226 ? 4.626 -5.392 -13.705 1.00 92.06 226 LYS A C 1
ATOM 1762 O O . LYS A 1 226 ? 4.692 -5.112 -12.512 1.00 92.06 226 LYS A O 1
ATOM 1767 N N . LEU A 1 227 ? 5.448 -4.888 -14.618 1.00 91.12 227 LEU A N 1
ATOM 1768 C CA . LEU A 1 227 ? 6.522 -3.948 -14.328 1.00 91.12 227 LEU A CA 1
ATOM 1769 C C . LEU A 1 227 ? 6.333 -2.698 -15.175 1.00 91.12 227 LEU A C 1
ATOM 1771 O O . LEU A 1 227 ? 6.142 -2.767 -16.388 1.00 91.12 227 LEU A O 1
ATOM 1775 N N . THR A 1 228 ? 6.374 -1.540 -14.534 1.00 90.81 228 THR A N 1
ATOM 1776 C CA . THR A 1 228 ? 6.365 -0.246 -15.206 1.00 90.81 228 THR A CA 1
ATOM 1777 C C . THR A 1 228 ? 7.494 0.604 -14.657 1.00 90.81 228 THR A C 1
ATOM 1779 O O . THR A 1 228 ? 7.492 0.924 -13.473 1.00 90.81 228 THR A O 1
ATOM 1782 N N . ILE A 1 229 ? 8.437 0.975 -15.517 1.00 88.00 229 ILE A N 1
ATOM 1783 C CA . ILE A 1 229 ? 9.564 1.847 -15.183 1.00 88.00 229 ILE A CA 1
ATOM 1784 C C . ILE A 1 229 ? 9.438 3.097 -16.044 1.00 88.00 229 ILE A C 1
ATOM 1786 O O . ILE A 1 229 ? 9.363 2.999 -17.271 1.00 88.00 229 ILE A O 1
ATOM 1790 N N . SER A 1 230 ? 9.383 4.261 -15.403 1.00 84.94 230 SER A N 1
ATOM 1791 C CA . SER A 1 230 ? 9.120 5.534 -16.070 1.00 84.94 230 SER A CA 1
ATOM 1792 C C . SER A 1 230 ? 10.110 6.603 -15.645 1.00 84.94 230 SER A C 1
ATOM 1794 O O . SER A 1 230 ? 10.166 6.913 -14.463 1.00 84.94 230 SER A O 1
ATOM 1796 N N . LYS A 1 231 ? 10.781 7.220 -16.625 1.00 76.50 231 LYS A N 1
ATOM 1797 C CA . LYS A 1 231 ? 11.678 8.380 -16.508 1.00 76.50 231 LYS A CA 1
ATOM 1798 C C . LYS A 1 231 ? 12.840 8.152 -15.530 1.00 76.50 231 LYS A C 1
ATOM 1800 O O . LYS A 1 231 ? 12.763 7.330 -14.627 1.00 76.50 231 LYS A O 1
ATOM 1805 N N . GLY A 1 232 ? 13.951 8.855 -15.734 1.00 71.12 232 GLY A N 1
ATOM 1806 C CA . GLY A 1 232 ? 14.991 9.041 -14.713 1.00 71.12 232 GLY A CA 1
ATOM 1807 C C . GLY A 1 232 ? 15.747 7.808 -14.205 1.00 71.12 232 GLY A C 1
ATOM 1808 O O . GLY A 1 232 ? 16.726 7.942 -13.480 1.00 71.12 232 GLY A O 1
ATOM 1809 N N . PHE A 1 233 ? 15.347 6.601 -14.587 1.00 74.75 233 PHE A N 1
ATOM 1810 C CA . PHE A 1 233 ? 16.063 5.376 -14.292 1.00 74.75 233 PHE A CA 1
ATOM 1811 C C . PHE A 1 233 ? 17.000 5.037 -15.442 1.00 74.75 233 PHE A C 1
ATOM 1813 O O . PHE A 1 233 ? 16.618 5.070 -16.617 1.00 74.75 233 PHE A O 1
ATOM 1820 N N . TYR A 1 234 ? 18.223 4.665 -15.091 1.00 70.88 234 TYR A N 1
ATOM 1821 C CA . TYR A 1 234 ? 19.184 4.108 -16.027 1.00 70.88 234 TYR A CA 1
ATOM 1822 C C . TYR A 1 234 ? 19.859 2.886 -15.418 1.00 70.88 234 TYR A C 1
ATOM 1824 O O . TYR A 1 234 ? 19.891 2.705 -14.198 1.00 70.88 234 TYR A O 1
ATOM 1832 N N . SER A 1 235 ? 20.399 2.033 -16.280 1.00 68.06 235 SER A N 1
ATOM 1833 C CA . SER A 1 235 ? 21.264 0.942 -15.845 1.00 68.06 235 SER A CA 1
ATOM 1834 C C . SER A 1 235 ? 22.714 1.299 -16.147 1.00 68.06 235 SER A C 1
ATOM 1836 O O . SER A 1 235 ? 23.024 1.689 -17.268 1.00 68.06 235 SER A O 1
ATOM 1838 N N . SER A 1 236 ? 23.609 1.206 -15.161 1.00 63.06 236 SER A N 1
ATOM 1839 C CA . SER A 1 236 ? 25.054 1.361 -15.407 1.00 63.06 236 SER A CA 1
ATOM 1840 C C . SER A 1 236 ? 25.764 0.039 -15.672 1.00 63.06 236 SER A C 1
ATOM 1842 O O . SER A 1 236 ? 26.918 0.046 -16.098 1.00 63.06 236 SER A O 1
ATOM 1844 N N . ASP A 1 237 ? 25.122 -1.083 -15.347 1.00 63.09 237 ASP A N 1
ATOM 1845 C CA . ASP A 1 237 ? 25.728 -2.399 -15.492 1.00 63.09 237 ASP A CA 1
ATOM 1846 C C . ASP A 1 237 ? 25.760 -2.746 -16.974 1.00 63.09 237 ASP A C 1
ATOM 1848 O O . ASP A 1 237 ? 24.747 -3.131 -17.556 1.00 63.09 237 ASP A O 1
ATOM 1852 N N . ARG A 1 238 ? 26.947 -2.637 -17.575 1.00 55.72 238 ARG A N 1
ATOM 1853 C CA . ARG A 1 238 ? 27.225 -3.340 -18.822 1.00 55.72 238 ARG A CA 1
ATOM 1854 C C . ARG A 1 238 ? 27.088 -4.814 -18.503 1.00 55.72 238 ARG A C 1
ATOM 1856 O O . ARG A 1 238 ? 27.848 -5.346 -17.691 1.00 55.72 238 ARG A O 1
ATOM 1863 N N . CYS A 1 239 ? 26.086 -5.461 -19.083 1.00 52.50 239 CYS A N 1
ATOM 1864 C CA . CYS A 1 239 ? 25.982 -6.904 -18.988 1.00 52.50 239 CYS A CA 1
ATOM 1865 C C . CYS A 1 239 ? 27.257 -7.466 -19.621 1.00 52.50 239 CYS A C 1
ATOM 1867 O O . CYS A 1 239 ? 27.415 -7.402 -20.837 1.00 52.50 239 CYS A O 1
ATOM 1869 N N . LEU A 1 240 ? 28.192 -7.959 -18.804 1.00 44.09 240 LEU A N 1
ATOM 1870 C CA . LEU A 1 240 ? 29.327 -8.731 -19.290 1.00 44.09 240 LEU A CA 1
ATOM 1871 C C . LEU A 1 240 ? 28.744 -10.023 -19.862 1.00 44.09 240 LEU A C 1
ATOM 1873 O O . LEU A 1 240 ? 28.562 -11.019 -19.162 1.00 44.09 240 LEU A O 1
ATOM 1877 N N . ALA A 1 241 ? 28.356 -9.959 -21.131 1.00 43.28 241 ALA A N 1
ATOM 1878 C CA . ALA A 1 241 ? 28.055 -11.098 -21.969 1.00 43.28 241 ALA A CA 1
ATOM 1879 C C . ALA A 1 241 ? 29.375 -11.833 -22.228 1.00 43.28 241 ALA A C 1
ATOM 1881 O O . ALA A 1 241 ? 29.952 -11.684 -23.291 1.00 43.28 241 ALA A O 1
ATOM 1882 N N . ASP A 1 242 ? 29.899 -12.471 -21.182 1.00 42.59 242 ASP A N 1
ATOM 1883 C CA . ASP A 1 242 ? 30.903 -13.538 -21.159 1.00 42.59 242 ASP A CA 1
ATOM 1884 C C . ASP A 1 242 ? 31.630 -13.489 -19.813 1.00 42.59 242 ASP A C 1
ATOM 1886 O O . ASP A 1 242 ? 32.760 -13.025 -19.684 1.00 42.59 242 ASP A O 1
ATOM 1890 N N . ASP A 1 243 ? 30.983 -14.024 -18.778 1.00 41.31 243 ASP A N 1
ATOM 1891 C CA . ASP A 1 243 ? 31.766 -14.872 -17.891 1.00 41.31 243 ASP A CA 1
ATOM 1892 C C . ASP A 1 243 ? 31.806 -16.244 -18.567 1.00 41.31 243 ASP A C 1
ATOM 1894 O O . ASP A 1 243 ? 30.779 -16.908 -18.729 1.00 41.31 243 ASP A O 1
ATOM 1898 N N . SER A 1 244 ? 33.005 -16.654 -18.968 1.00 45.50 244 SER A N 1
ATOM 1899 C CA . SER A 1 244 ? 33.412 -17.968 -19.485 1.00 45.50 244 SER A CA 1
ATOM 1900 C C . SER A 1 244 ? 32.976 -19.187 -18.637 1.00 45.50 244 SER A C 1
ATOM 1902 O O . SER A 1 244 ? 33.427 -20.306 -18.870 1.00 45.50 244 SER A O 1
ATOM 1904 N N . SER A 1 245 ? 32.086 -19.009 -17.657 1.00 44.56 245 SER A N 1
ATOM 1905 C CA . SER A 1 245 ? 31.589 -20.018 -16.723 1.00 44.56 245 SER A CA 1
ATOM 1906 C C . SER A 1 245 ? 30.275 -20.699 -17.134 1.00 44.56 245 SER A C 1
ATOM 1908 O O . SER A 1 245 ? 29.786 -21.560 -16.400 1.00 44.56 245 SER A O 1
ATOM 1910 N N . GLY A 1 246 ? 29.668 -20.360 -18.281 1.00 40.25 246 GLY A N 1
ATOM 1911 C CA . GLY A 1 246 ? 28.492 -21.085 -18.796 1.00 40.25 246 GLY A CA 1
ATOM 1912 C C . GLY A 1 246 ? 27.277 -21.080 -17.850 1.00 40.25 246 GLY A C 1
ATOM 1913 O O . GLY A 1 246 ? 26.381 -21.927 -17.958 1.00 40.25 246 GLY A O 1
ATOM 1914 N N . ARG A 1 247 ? 27.217 -20.142 -16.893 1.00 41.66 247 ARG A N 1
ATOM 1915 C CA . ARG A 1 247 ? 26.093 -20.018 -15.960 1.00 41.66 247 ARG A CA 1
ATOM 1916 C C . ARG A 1 247 ? 24.869 -19.470 -16.690 1.00 41.66 247 ARG A C 1
ATOM 1918 O O . ARG A 1 247 ? 24.739 -18.274 -16.906 1.00 41.66 247 ARG A O 1
ATOM 1925 N N . ARG A 1 248 ? 23.984 -20.406 -17.058 1.00 48.38 248 ARG A N 1
ATOM 1926 C CA . ARG A 1 248 ? 22.549 -20.272 -17.386 1.00 48.38 248 ARG A CA 1
ATOM 1927 C C . ARG A 1 248 ? 22.031 -18.826 -17.359 1.00 48.38 248 ARG A C 1
ATOM 1929 O O . ARG A 1 248 ? 21.960 -18.251 -16.275 1.00 48.38 248 ARG A O 1
ATOM 1936 N N . LYS A 1 249 ? 21.560 -18.318 -18.514 1.00 54.41 249 LYS A N 1
ATOM 1937 C CA . LYS A 1 249 ? 20.727 -17.100 -18.642 1.00 54.41 249 LYS A CA 1
ATOM 1938 C C . LYS A 1 249 ? 19.814 -16.969 -17.419 1.00 54.41 249 LYS A C 1
ATOM 1940 O O . LYS A 1 249 ? 18.865 -17.741 -17.260 1.00 54.41 249 LYS A O 1
ATOM 1945 N N . ARG A 1 250 ? 20.153 -16.053 -16.514 1.00 57.28 250 ARG A N 1
ATOM 1946 C CA . ARG A 1 250 ? 19.436 -15.876 -15.254 1.00 57.28 250 ARG A CA 1
ATOM 1947 C C . ARG A 1 250 ? 18.061 -15.314 -15.601 1.00 57.28 250 ARG A C 1
ATOM 1949 O O . ARG A 1 250 ? 17.968 -14.283 -16.256 1.00 57.28 250 ARG A O 1
ATOM 1956 N N . ARG A 1 251 ? 16.992 -16.025 -15.232 1.00 66.81 251 ARG A N 1
ATOM 1957 C CA . ARG A 1 251 ? 15.626 -15.522 -15.428 1.00 66.81 251 ARG A CA 1
ATOM 1958 C C . ARG A 1 251 ? 15.421 -14.382 -14.440 1.00 66.81 251 ARG A C 1
ATOM 1960 O O . ARG A 1 251 ? 15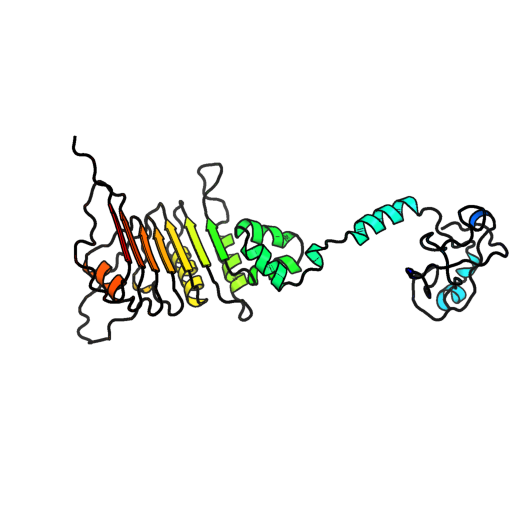.435 -14.610 -13.235 1.00 66.81 251 ARG A O 1
ATOM 1967 N N . ILE A 1 252 ? 15.316 -13.176 -14.975 1.00 73.38 252 ILE A N 1
ATOM 1968 C CA . ILE A 1 252 ? 15.191 -11.924 -14.227 1.00 73.38 252 ILE A CA 1
ATOM 1969 C C . ILE A 1 252 ? 13.760 -11.852 -13.674 1.00 73.38 252 ILE A C 1
ATOM 1971 O O . ILE A 1 252 ? 13.560 -11.769 -12.464 1.00 73.38 252 ILE A O 1
ATOM 1975 N N . PHE A 1 253 ? 12.771 -12.083 -14.546 1.00 80.19 253 PHE A N 1
ATOM 1976 C CA . PHE A 1 253 ? 11.365 -12.170 -14.168 1.00 80.19 253 PHE A CA 1
ATOM 1977 C C . PHE A 1 253 ? 10.650 -13.342 -14.858 1.00 80.19 253 PHE A C 1
ATOM 1979 O O . PHE A 1 253 ? 10.058 -13.179 -15.928 1.00 80.19 253 PHE A O 1
ATOM 1986 N N . PRO A 1 254 ? 10.665 -14.551 -14.270 1.00 82.94 254 PRO A N 1
ATOM 1987 C CA . PRO A 1 254 ? 10.039 -15.725 -14.874 1.00 82.94 254 PRO A CA 1
ATOM 1988 C C . PRO A 1 254 ? 8.516 -15.618 -15.056 1.00 82.94 254 PRO A C 1
ATOM 1990 O O . PRO A 1 254 ? 7.985 -16.349 -15.886 1.00 82.94 254 PRO A O 1
ATOM 1993 N N . SER A 1 255 ? 7.836 -14.733 -14.316 1.00 87.69 255 SER A N 1
ATOM 1994 C CA . SER A 1 255 ? 6.366 -14.606 -14.290 1.00 87.69 255 SER A CA 1
ATOM 1995 C C . SER A 1 255 ? 5.837 -13.316 -14.935 1.00 87.69 255 SER A C 1
ATOM 1997 O O . SER A 1 255 ? 4.625 -13.086 -14.934 1.00 87.69 255 SER A O 1
ATOM 1999 N N . LEU A 1 256 ? 6.720 -12.475 -15.487 1.00 89.31 256 LEU A N 1
ATOM 2000 C CA . LEU A 1 256 ? 6.348 -11.158 -15.999 1.00 89.31 256 LEU A CA 1
ATOM 2001 C C . LEU A 1 256 ? 5.597 -11.272 -17.321 1.00 89.31 256 LEU A C 1
ATOM 2003 O O . LEU A 1 256 ? 6.149 -11.749 -18.308 1.00 89.31 256 LEU A O 1
ATOM 2007 N N . LYS A 1 257 ? 4.359 -10.778 -17.337 1.00 90.88 257 LYS A N 1
ATOM 2008 C CA . LYS A 1 257 ? 3.485 -10.753 -18.516 1.00 90.88 257 LYS A CA 1
ATOM 2009 C C . LYS A 1 257 ? 3.426 -9.385 -19.174 1.00 90.88 257 LYS A C 1
ATOM 2011 O O . LYS A 1 257 ? 3.250 -9.312 -20.385 1.00 90.88 257 LYS A O 1
ATOM 2016 N N . THR A 1 258 ? 3.583 -8.314 -18.400 1.00 91.69 258 THR A N 1
ATOM 2017 C CA . THR A 1 258 ? 3.482 -6.943 -18.907 1.00 91.69 258 THR A CA 1
ATOM 2018 C C . THR A 1 258 ? 4.696 -6.127 -18.487 1.00 91.69 258 THR A C 1
ATOM 2020 O O . THR A 1 258 ? 4.964 -5.972 -17.295 1.00 91.69 258 THR A O 1
ATOM 2023 N N . LEU A 1 259 ? 5.393 -5.561 -19.469 1.00 89.81 259 LEU A N 1
ATOM 2024 C CA . LEU A 1 259 ? 6.529 -4.669 -19.274 1.00 89.81 259 LEU A CA 1
ATOM 2025 C C . LEU A 1 259 ? 6.256 -3.338 -19.973 1.00 89.81 259 LEU A C 1
ATOM 2027 O O . LEU A 1 259 ? 6.044 -3.293 -21.182 1.00 89.81 259 LEU A O 1
ATOM 2031 N N . SER A 1 260 ? 6.286 -2.251 -19.209 1.00 89.50 260 SER A N 1
ATOM 2032 C CA . SER A 1 260 ? 6.160 -0.891 -19.727 1.00 89.50 260 SER A CA 1
ATOM 2033 C C . SER A 1 260 ? 7.403 -0.090 -19.375 1.00 89.50 260 SER A C 1
ATOM 2035 O O . SER A 1 260 ? 7.711 0.099 -18.199 1.00 89.50 260 SER A O 1
ATOM 2037 N N . ILE A 1 261 ? 8.101 0.400 -20.391 1.00 86.81 261 ILE A N 1
ATOM 2038 C CA . ILE A 1 261 ? 9.306 1.213 -20.252 1.00 86.81 261 ILE A CA 1
ATOM 2039 C C . ILE A 1 261 ? 9.018 2.574 -20.875 1.00 86.81 261 ILE A C 1
ATOM 2041 O O . ILE A 1 261 ? 8.730 2.666 -22.068 1.00 86.81 261 ILE A O 1
ATOM 2045 N N . VAL A 1 262 ? 9.079 3.629 -20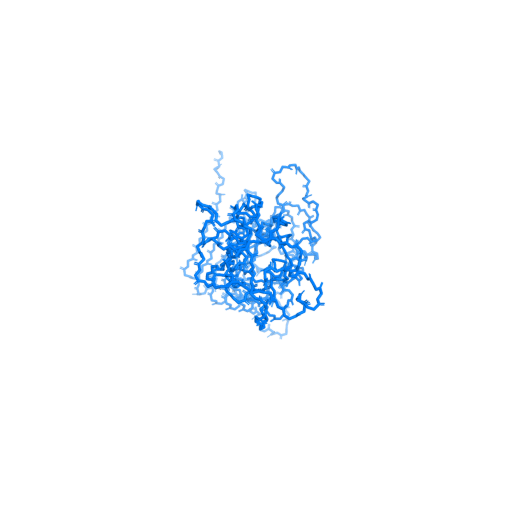.068 1.00 84.12 262 VAL A N 1
ATOM 2046 C CA . VAL A 1 262 ? 8.779 5.001 -20.491 1.00 84.12 262 VAL A CA 1
ATOM 2047 C C . VAL A 1 262 ? 10.008 5.867 -20.250 1.00 84.12 262 VAL A C 1
ATOM 2049 O O . VAL A 1 262 ? 10.350 6.129 -19.107 1.00 84.12 262 VAL A O 1
ATOM 2052 N N . SER A 1 263 ? 10.685 6.318 -21.304 1.00 76.38 263 SER A N 1
ATOM 2053 C CA . SER A 1 263 ? 11.869 7.190 -21.241 1.00 76.38 263 SER A CA 1
ATOM 2054 C C . SER A 1 263 ? 12.978 6.690 -20.296 1.00 76.38 263 SER A C 1
ATOM 2056 O O . SER A 1 263 ? 13.606 7.483 -19.600 1.00 76.38 263 SER A O 1
ATOM 2058 N N . MET A 1 264 ? 13.196 5.373 -20.234 1.00 76.00 264 MET A N 1
ATOM 2059 C CA . MET A 1 264 ? 14.339 4.773 -19.535 1.00 76.00 264 MET A CA 1
ATOM 2060 C C . MET A 1 264 ? 15.554 4.747 -20.466 1.00 76.00 264 MET A C 1
ATOM 2062 O O . MET A 1 264 ? 15.416 4.408 -21.644 1.00 76.00 264 MET A O 1
ATOM 2066 N N . MET A 1 265 ? 16.738 5.048 -19.933 1.00 72.44 265 MET A N 1
ATOM 2067 C CA . MET A 1 265 ? 17.990 4.997 -20.693 1.00 72.44 265 MET A CA 1
ATOM 2068 C C . MET A 1 265 ? 18.737 3.690 -20.417 1.00 72.44 265 MET A C 1
ATOM 2070 O O . MET A 1 265 ? 18.989 3.330 -19.265 1.00 72.44 265 MET A O 1
ATOM 2074 N N . PHE A 1 266 ? 19.119 2.989 -21.482 1.00 74.00 266 PHE A N 1
ATOM 2075 C CA . PHE A 1 266 ? 19.989 1.814 -21.410 1.00 74.00 266 PHE A CA 1
ATOM 2076 C C . PHE A 1 266 ? 21.411 2.192 -21.827 1.00 74.00 266 PHE A C 1
ATOM 2078 O O . PHE A 1 266 ? 21.565 3.018 -22.722 1.00 74.00 266 PHE A O 1
ATOM 2085 N N . PRO A 1 267 ? 22.452 1.610 -21.216 1.00 71.56 267 PRO A N 1
ATOM 2086 C CA . PRO A 1 267 ? 23.830 1.922 -21.583 1.00 71.56 267 PRO A CA 1
ATOM 2087 C C . PRO A 1 267 ? 24.161 1.412 -22.992 1.00 71.56 267 PRO A C 1
ATOM 2089 O O . PRO A 1 267 ? 24.891 2.071 -23.727 1.00 71.56 267 PRO A O 1
ATOM 2092 N N . ASP A 1 268 ? 23.587 0.270 -23.371 1.00 73.62 268 ASP A N 1
ATOM 2093 C CA . ASP A 1 268 ? 23.796 -0.420 -24.639 1.00 73.62 268 ASP A CA 1
ATOM 2094 C C . ASP A 1 268 ? 22.590 -1.322 -24.985 1.00 73.62 268 ASP A C 1
ATOM 2096 O O . ASP A 1 268 ? 21.648 -1.483 -24.194 1.00 73.62 268 ASP A O 1
ATOM 2100 N N . PHE A 1 269 ? 22.599 -1.875 -26.199 1.00 75.06 269 PHE A N 1
ATOM 2101 C CA . PHE A 1 269 ? 21.534 -2.736 -26.717 1.00 75.06 269 PHE A CA 1
ATOM 2102 C C . PHE A 1 269 ? 21.494 -4.096 -26.003 1.00 75.06 269 PHE A C 1
ATOM 2104 O O . PHE A 1 269 ? 20.423 -4.662 -25.768 1.00 75.06 269 PHE A O 1
ATOM 2111 N N . GLU A 1 270 ? 22.657 -4.606 -25.616 1.00 75.88 270 GLU A N 1
ATOM 2112 C CA . GLU A 1 270 ? 22.853 -5.877 -24.931 1.00 75.88 270 GLU A CA 1
ATOM 2113 C C . GLU A 1 270 ? 22.143 -5.891 -23.575 1.00 75.88 270 GLU A C 1
ATOM 2115 O O . GLU A 1 270 ? 21.486 -6.873 -23.227 1.00 75.88 270 GLU A O 1
ATOM 2120 N N . THR A 1 271 ? 22.196 -4.785 -22.833 1.00 75.00 271 THR A N 1
ATOM 2121 C CA . THR A 1 271 ? 21.521 -4.636 -21.538 1.00 75.00 271 THR A CA 1
ATOM 2122 C C . THR A 1 271 ? 20.000 -4.634 -21.690 1.00 75.00 271 THR A C 1
ATOM 2124 O O . THR A 1 271 ? 19.289 -5.269 -20.904 1.00 75.00 271 THR A O 1
ATOM 2127 N N . TYR A 1 272 ? 19.483 -3.984 -22.736 1.00 77.56 272 TYR A N 1
ATOM 2128 C CA . TYR A 1 272 ? 18.064 -4.061 -23.084 1.00 77.56 272 TYR A CA 1
ATOM 2129 C C . TYR A 1 272 ? 17.659 -5.499 -23.444 1.00 77.56 272 TYR A C 1
ATOM 2131 O O . TYR A 1 272 ? 16.701 -6.038 -22.883 1.00 77.56 272 TYR A O 1
ATOM 2139 N N . GLN A 1 273 ? 18.415 -6.165 -24.323 1.00 76.62 273 GLN A N 1
ATOM 2140 C CA . GLN A 1 273 ? 18.139 -7.553 -24.696 1.00 76.62 273 GLN A CA 1
ATOM 2141 C C . GLN A 1 273 ? 18.231 -8.508 -23.507 1.00 76.62 273 GLN A C 1
ATOM 2143 O O . GLN A 1 273 ? 17.452 -9.457 -23.433 1.00 76.62 273 GLN A O 1
ATOM 2148 N N . TYR A 1 274 ? 19.150 -8.273 -22.572 1.00 77.75 274 TYR A N 1
ATOM 2149 C CA . TYR A 1 274 ? 19.275 -9.058 -21.350 1.00 77.75 274 TYR A CA 1
ATOM 2150 C C . TYR A 1 274 ? 17.995 -8.986 -20.508 1.00 77.75 274 TYR A C 1
ATOM 2152 O O . TYR A 1 274 ? 17.481 -10.028 -20.095 1.00 77.75 274 TYR A O 1
ATOM 2160 N N . LEU A 1 275 ? 17.421 -7.788 -20.337 1.00 78.50 275 LEU A N 1
ATOM 2161 C CA . LEU A 1 275 ? 16.148 -7.596 -19.638 1.00 78.50 275 LEU A CA 1
ATOM 2162 C C . LEU A 1 275 ? 14.999 -8.343 -20.332 1.00 78.50 275 LEU A C 1
ATOM 2164 O O . LEU A 1 275 ? 14.279 -9.107 -19.687 1.00 78.50 275 LEU A O 1
ATOM 2168 N N . ILE A 1 276 ? 14.851 -8.160 -21.648 1.00 79.94 276 ILE A N 1
ATOM 2169 C CA . ILE A 1 276 ? 13.771 -8.777 -22.431 1.00 79.94 276 ILE A CA 1
ATOM 2170 C C . ILE A 1 276 ? 13.893 -10.308 -22.448 1.00 79.94 276 ILE A C 1
ATOM 2172 O O . ILE A 1 276 ? 12.919 -11.011 -22.185 1.00 79.94 276 ILE A O 1
ATOM 2176 N N . ASN A 1 277 ? 15.097 -10.843 -22.675 1.00 78.50 277 ASN A N 1
ATOM 2177 C CA . ASN A 1 277 ? 15.362 -12.286 -22.655 1.00 78.50 277 ASN A CA 1
ATOM 2178 C C . ASN A 1 277 ? 15.188 -12.902 -21.258 1.00 78.50 277 ASN A C 1
ATOM 2180 O O . ASN A 1 277 ? 14.963 -14.108 -21.133 1.00 78.50 277 ASN A O 1
ATOM 2184 N N . GLY A 1 278 ? 15.294 -12.090 -20.205 1.00 77.88 278 GLY A N 1
ATOM 2185 C CA . GLY A 1 278 ? 15.034 -12.485 -18.825 1.00 77.88 278 GLY A CA 1
ATOM 2186 C C . GLY A 1 278 ? 13.551 -12.684 -18.490 1.00 77.88 278 GLY A C 1
ATOM 2187 O O . GLY A 1 278 ? 13.266 -13.166 -17.390 1.00 77.88 278 GLY A O 1
ATOM 2188 N N . CYS A 1 279 ? 12.634 -12.352 -19.410 1.00 84.31 279 CYS A N 1
ATOM 2189 C CA . CYS A 1 279 ? 11.178 -12.375 -19.232 1.00 84.31 279 CYS A CA 1
ATOM 2190 C C . CYS A 1 279 ? 10.507 -13.378 -20.201 1.00 84.31 279 CYS A C 1
ATOM 2192 O O . CYS A 1 279 ? 9.941 -12.976 -21.217 1.00 84.31 279 CYS A O 1
ATOM 2194 N N . PRO A 1 280 ? 10.558 -14.695 -19.926 1.00 83.00 280 PRO A N 1
ATOM 2195 C CA . PRO A 1 280 ? 10.166 -15.736 -20.886 1.00 83.00 280 PRO A CA 1
ATOM 2196 C C . PRO A 1 280 ? 8.658 -15.843 -21.170 1.00 83.00 280 PRO A C 1
ATOM 2198 O O . PRO A 1 280 ? 8.274 -16.544 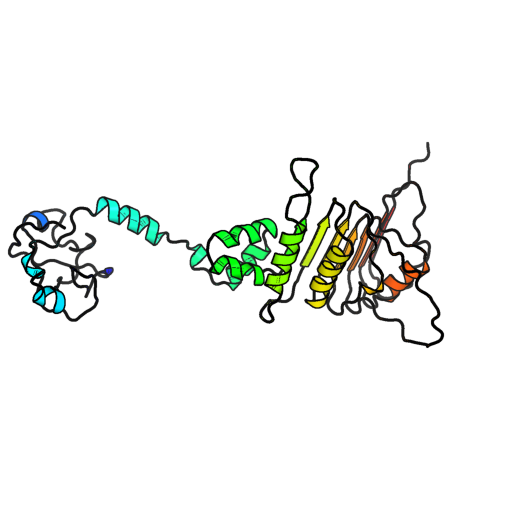-22.101 1.00 83.00 280 PRO A O 1
ATOM 2201 N N . VAL A 1 281 ? 7.808 -15.222 -20.348 1.00 88.25 281 VAL A N 1
ATOM 2202 C CA . VAL A 1 281 ? 6.336 -15.260 -20.471 1.00 88.25 281 VAL A CA 1
ATOM 2203 C C . VAL A 1 281 ? 5.745 -13.882 -20.775 1.00 88.25 281 VAL A C 1
ATOM 2205 O O . VAL A 1 281 ? 4.554 -13.658 -20.570 1.00 88.25 281 VAL A O 1
ATOM 2208 N N . LEU A 1 282 ? 6.578 -12.953 -21.249 1.00 88.19 282 LEU A N 1
ATOM 2209 C CA . LEU A 1 282 ? 6.180 -11.585 -21.547 1.00 88.19 282 LEU A CA 1
ATOM 2210 C C . LEU A 1 282 ? 5.187 -11.568 -22.708 1.00 88.19 282 LEU A C 1
ATOM 2212 O O . LEU A 1 282 ? 5.538 -12.000 -23.800 1.00 88.19 282 LEU A O 1
ATOM 2216 N N . GLU A 1 283 ? 3.979 -11.057 -22.484 1.00 91.00 283 GLU A N 1
ATOM 2217 C CA . GLU A 1 283 ? 2.906 -10.981 -23.482 1.00 91.00 283 GLU A CA 1
ATOM 2218 C C . GLU A 1 283 ? 2.727 -9.558 -24.029 1.00 91.00 283 GLU A C 1
ATOM 2220 O O . GLU A 1 283 ? 2.457 -9.388 -25.217 1.00 91.00 283 GLU A O 1
ATOM 2225 N N . ASP A 1 284 ? 2.891 -8.549 -23.173 1.00 89.81 284 ASP A N 1
ATOM 2226 C CA . ASP A 1 284 ? 2.668 -7.134 -23.470 1.00 89.81 284 ASP A CA 1
ATOM 2227 C C . ASP A 1 284 ? 3.944 -6.324 -23.234 1.00 89.81 284 ASP A C 1
ATOM 2229 O O . ASP A 1 284 ? 4.416 -6.211 -22.099 1.00 89.81 284 ASP A O 1
ATOM 2233 N N . LEU A 1 285 ? 4.473 -5.718 -24.296 1.00 89.06 285 LEU A N 1
ATOM 2234 C CA . LEU A 1 285 ? 5.638 -4.839 -24.244 1.00 89.06 285 LEU A CA 1
ATOM 2235 C C . LEU A 1 285 ? 5.265 -3.436 -24.729 1.00 89.06 285 LEU A C 1
ATOM 2237 O O . LEU A 1 285 ? 4.936 -3.249 -25.897 1.00 89.06 285 LEU A O 1
ATOM 2241 N N . SER A 1 286 ? 5.356 -2.442 -23.851 1.00 87.12 286 SER A N 1
ATOM 2242 C CA . SER A 1 286 ? 5.127 -1.035 -24.191 1.00 87.12 286 SER A CA 1
ATOM 2243 C C . SER A 1 286 ? 6.409 -0.235 -24.011 1.00 87.12 286 SER A C 1
ATOM 2245 O O . SER A 1 286 ? 6.985 -0.210 -22.926 1.00 87.12 286 SER A O 1
ATOM 2247 N N . LEU A 1 287 ? 6.847 0.431 -25.074 1.00 85.44 287 LEU A N 1
ATOM 2248 C CA . LEU A 1 287 ? 8.069 1.223 -25.124 1.00 85.44 287 LEU A CA 1
ATOM 2249 C C . LEU A 1 287 ? 7.694 2.641 -25.540 1.00 85.44 287 LEU A C 1
ATOM 2251 O O . LEU A 1 287 ? 7.220 2.867 -26.651 1.00 85.44 287 LEU A O 1
ATOM 2255 N N . HIS A 1 288 ? 7.860 3.591 -24.630 1.00 82.31 288 HIS A N 1
ATOM 2256 C CA . HIS A 1 288 ? 7.540 4.996 -24.851 1.00 82.31 288 HIS A CA 1
ATOM 2257 C C . HIS A 1 288 ? 8.814 5.812 -24.725 1.00 82.31 288 HIS A C 1
ATOM 2259 O O . HIS A 1 288 ? 9.518 5.704 -23.726 1.00 82.31 288 HIS A O 1
ATOM 2265 N N . PHE A 1 289 ? 9.109 6.646 -25.712 1.00 75.19 289 PHE A N 1
ATOM 2266 C CA . PHE A 1 289 ? 10.319 7.453 -25.727 1.00 75.19 289 PHE A CA 1
ATOM 2267 C C . PHE A 1 289 ? 9.989 8.909 -26.045 1.00 75.19 289 PHE A C 1
ATOM 2269 O O . PHE A 1 289 ? 9.484 9.220 -27.126 1.00 75.19 289 PHE A O 1
ATOM 2276 N N . HIS A 1 290 ? 10.269 9.789 -25.081 1.00 68.62 290 HIS A N 1
ATOM 2277 C CA . HIS A 1 290 ? 9.987 11.224 -25.172 1.00 68.62 290 HIS A CA 1
ATOM 2278 C C . HIS A 1 290 ? 11.232 12.091 -25.445 1.00 68.62 290 HIS A C 1
ATOM 2280 O O . HIS A 1 290 ? 11.085 13.303 -25.606 1.00 68.62 290 HIS A O 1
ATOM 2286 N N . GLU A 1 291 ? 12.439 11.513 -25.494 1.00 64.19 291 GLU A N 1
ATOM 2287 C CA . GLU A 1 291 ? 13.671 12.269 -25.756 1.00 64.19 291 GLU A CA 1
ATOM 2288 C C . GLU A 1 291 ? 13.741 12.684 -27.235 1.00 64.19 291 GLU A C 1
ATOM 2290 O O . GLU A 1 291 ? 13.481 11.882 -28.133 1.00 64.19 291 GLU A O 1
ATOM 2295 N N . LYS A 1 292 ? 14.105 13.944 -27.490 1.00 59.97 292 LYS A N 1
ATOM 2296 C CA . LYS A 1 292 ? 14.218 14.508 -28.849 1.00 59.97 292 LYS A CA 1
ATOM 2297 C C . LYS A 1 292 ? 15.655 14.536 -29.382 1.00 59.97 292 LYS A C 1
ATOM 2299 O O . LYS A 1 292 ? 15.850 14.785 -30.566 1.00 59.97 292 LYS A O 1
ATOM 2304 N N . THR A 1 293 ? 16.646 14.358 -28.510 1.00 56.38 293 THR A N 1
ATOM 2305 C CA . THR A 1 293 ? 18.067 14.649 -28.774 1.00 56.38 293 THR A CA 1
ATOM 2306 C C . THR A 1 293 ? 18.880 13.421 -29.164 1.00 56.38 293 THR A C 1
ATOM 2308 O O . THR A 1 293 ? 19.788 13.544 -29.980 1.00 56.38 293 THR A O 1
ATOM 2311 N N . PHE A 1 294 ? 18.548 12.242 -28.633 1.00 57.50 294 PHE A N 1
ATOM 2312 C CA . PHE A 1 294 ? 19.261 10.999 -28.921 1.00 57.50 294 PHE A CA 1
ATOM 2313 C C . PHE A 1 294 ? 18.286 9.920 -29.403 1.00 57.50 294 PHE A C 1
ATOM 2315 O O . PHE A 1 294 ? 17.227 9.756 -28.794 1.00 57.50 294 PHE A O 1
ATOM 2322 N N . PRO A 1 295 ? 18.605 9.185 -30.487 1.00 59.03 295 PRO A N 1
ATOM 2323 C CA . PRO A 1 295 ? 17.824 8.021 -30.880 1.00 59.03 295 PRO A CA 1
ATOM 2324 C C . PRO A 1 295 ? 17.922 6.974 -29.773 1.00 59.03 295 PRO A C 1
ATOM 2326 O O . PRO A 1 295 ? 18.943 6.897 -29.084 1.00 59.03 295 PRO A O 1
ATOM 2329 N N . PRO A 1 296 ? 16.882 6.165 -29.567 1.00 63.47 296 PRO A N 1
ATOM 2330 C CA . PRO A 1 296 ? 16.853 5.382 -28.365 1.00 63.47 296 PRO A CA 1
ATOM 2331 C C . PRO A 1 296 ? 17.628 4.068 -28.531 1.00 63.47 296 PRO A C 1
ATOM 2333 O O . PRO A 1 296 ? 17.626 3.436 -29.586 1.00 63.47 296 PRO A O 1
ATOM 2336 N N . ASN A 1 297 ? 18.272 3.634 -27.451 1.00 62.03 297 ASN A N 1
ATOM 2337 C CA . ASN A 1 297 ? 19.341 2.625 -27.471 1.00 62.03 297 ASN A CA 1
ATOM 2338 C C . ASN A 1 297 ? 18.825 1.175 -27.626 1.00 62.03 297 ASN A C 1
ATOM 2340 O O . ASN A 1 297 ? 19.582 0.217 -27.516 1.00 62.03 297 ASN A O 1
ATOM 2344 N N . TRP A 1 298 ? 17.526 1.003 -27.879 1.00 65.00 298 TRP A N 1
ATOM 2345 C CA . TRP A 1 298 ? 16.854 -0.281 -28.114 1.00 65.00 298 TRP A CA 1
ATOM 2346 C C . TRP A 1 298 ? 16.770 -0.619 -29.607 1.00 65.00 298 TRP A C 1
ATOM 2348 O O . TRP A 1 298 ? 15.907 -1.388 -30.023 1.00 65.00 298 TRP A O 1
ATOM 2358 N N . SER A 1 299 ? 17.658 -0.047 -30.428 1.00 54.16 299 SER A N 1
ATOM 2359 C CA . SER A 1 299 ? 17.742 -0.309 -31.864 1.00 54.16 299 SER A CA 1
ATOM 2360 C C . SER A 1 299 ? 18.111 -1.772 -32.134 1.00 54.16 299 SER A C 1
ATOM 2362 O O . SER A 1 299 ? 19.282 -2.126 -32.230 1.00 54.16 299 SER A O 1
ATOM 2364 N N . GLY A 1 300 ? 17.096 -2.624 -32.250 1.00 58.38 300 GLY A N 1
ATOM 2365 C CA . GLY A 1 300 ? 17.209 -4.014 -32.674 1.00 58.38 300 GLY A CA 1
ATOM 2366 C C . GLY A 1 300 ? 15.943 -4.821 -32.374 1.00 58.38 300 GLY A C 1
ATOM 2367 O O . GLY A 1 300 ? 15.035 -4.364 -31.682 1.00 58.38 300 GLY A O 1
ATOM 2368 N N . GLY A 1 301 ? 15.853 -6.017 -32.958 1.00 58.16 301 GLY A N 1
ATOM 2369 C CA . GLY A 1 301 ? 14.654 -6.855 -32.897 1.00 58.16 301 GLY A CA 1
ATOM 2370 C C . GLY A 1 301 ? 14.314 -7.352 -31.487 1.00 58.16 301 GLY A C 1
ATOM 2371 O O . GLY A 1 301 ? 15.197 -7.692 -30.696 1.00 58.16 301 GLY A O 1
ATOM 2372 N N . VAL A 1 302 ? 13.016 -7.457 -31.195 1.00 62.66 302 VAL A N 1
ATOM 2373 C CA . VAL A 1 302 ? 12.509 -8.150 -30.004 1.00 62.66 302 VAL A CA 1
ATOM 2374 C C . VAL A 1 302 ? 12.553 -9.653 -30.268 1.00 62.66 302 VAL A C 1
ATOM 2376 O O . VAL A 1 302 ? 11.714 -10.195 -30.978 1.00 62.66 302 VAL A O 1
ATOM 2379 N N . LEU A 1 303 ? 13.540 -10.338 -29.692 1.00 63.62 303 LEU A N 1
ATOM 2380 C CA . LEU A 1 303 ? 13.736 -11.789 -29.841 1.00 63.62 303 LEU A CA 1
ATOM 2381 C C . LEU A 1 303 ? 12.949 -12.610 -28.803 1.00 63.62 303 LEU A C 1
ATOM 2383 O O . LEU A 1 303 ? 13.346 -13.721 -28.456 1.00 63.62 303 LEU A O 1
ATOM 2387 N N . CYS A 1 304 ? 11.847 -12.067 -28.282 1.00 66.31 304 CYS A N 1
ATOM 2388 C CA . CYS A 1 304 ? 11.022 -12.744 -27.290 1.00 66.31 304 CYS A CA 1
ATOM 2389 C C . CYS A 1 304 ? 9.782 -13.358 -27.964 1.00 66.31 304 CYS A C 1
ATOM 2391 O O . CYS A 1 304 ? 8.857 -12.621 -28.310 1.00 66.31 304 CYS A O 1
ATOM 2393 N N . PRO A 1 305 ? 9.731 -14.692 -28.157 1.00 69.19 305 PRO A N 1
ATOM 2394 C CA . PRO A 1 305 ? 8.648 -15.342 -28.896 1.00 69.19 305 PRO A CA 1
ATOM 2395 C C . PRO A 1 305 ? 7.301 -15.316 -28.157 1.00 69.19 305 PRO A C 1
ATOM 2397 O O . PRO A 1 305 ? 6.278 -15.632 -28.755 1.00 69.19 305 PRO A O 1
ATOM 2400 N N . SER A 1 306 ? 7.280 -14.968 -26.866 1.00 79.75 306 SER A N 1
ATOM 2401 C CA . SER A 1 306 ? 6.051 -14.909 -26.068 1.00 79.75 306 SER A CA 1
ATOM 2402 C C . SER A 1 306 ? 5.257 -13.612 -26.253 1.00 79.75 306 SER A C 1
ATOM 2404 O O . SER A 1 306 ? 4.090 -13.565 -25.861 1.00 79.75 306 SER A O 1
ATOM 2406 N N . VAL A 1 307 ? 5.867 -12.565 -26.826 1.00 82.31 307 VAL A N 1
ATOM 2407 C CA . VAL A 1 307 ? 5.248 -11.237 -26.934 1.00 82.31 307 VAL A CA 1
ATOM 2408 C C . VAL A 1 307 ? 4.098 -11.288 -27.934 1.00 82.31 307 VAL A C 1
ATOM 2410 O O . VAL A 1 307 ? 4.288 -11.554 -29.117 1.00 82.31 307 VAL A O 1
ATOM 2413 N N . LYS A 1 308 ? 2.887 -11.013 -27.447 1.00 85.94 308 LYS A N 1
ATOM 2414 C CA . LYS A 1 308 ? 1.645 -10.983 -28.230 1.00 85.94 308 LYS A CA 1
ATOM 2415 C C . LYS A 1 308 ? 1.319 -9.578 -28.721 1.00 85.94 308 LYS A C 1
ATOM 2417 O O . LYS A 1 308 ? 0.731 -9.425 -29.788 1.00 85.94 308 LYS A O 1
ATOM 2422 N N . ARG A 1 309 ? 1.655 -8.554 -27.933 1.00 84.00 309 ARG A N 1
ATOM 2423 C CA . ARG A 1 309 ? 1.404 -7.147 -28.256 1.00 84.00 309 ARG A CA 1
ATOM 2424 C C . ARG A 1 309 ? 2.637 -6.314 -27.946 1.00 84.00 309 ARG A C 1
ATOM 2426 O O . ARG A 1 309 ? 3.186 -6.378 -26.848 1.00 84.00 309 ARG A O 1
ATOM 2433 N N . MET A 1 310 ? 3.039 -5.510 -28.924 1.00 86.00 310 MET A N 1
ATOM 2434 C CA . MET A 1 310 ? 4.136 -4.564 -28.796 1.00 86.00 310 MET A CA 1
ATOM 2435 C C . MET A 1 310 ? 3.638 -3.172 -29.174 1.00 86.00 310 MET A C 1
ATOM 2437 O O . MET A 1 310 ? 3.162 -2.970 -30.289 1.00 86.00 310 MET A O 1
ATOM 2441 N N . ASN A 1 311 ? 3.758 -2.219 -28.253 1.00 83.38 311 ASN A N 1
ATOM 2442 C CA . ASN A 1 311 ? 3.433 -0.821 -28.494 1.00 83.38 311 ASN A CA 1
ATOM 2443 C C . ASN A 1 311 ? 4.712 0.006 -28.465 1.00 83.38 311 ASN A C 1
ATOM 2445 O O . ASN A 1 311 ? 5.443 -0.005 -27.476 1.00 83.38 311 ASN A O 1
ATOM 2449 N N . ILE A 1 312 ? 4.960 0.738 -29.544 1.00 82.56 312 ILE A N 1
ATOM 2450 C CA . ILE A 1 312 ? 6.092 1.648 -29.673 1.00 82.56 312 ILE A CA 1
ATOM 2451 C C . ILE A 1 312 ? 5.535 3.053 -29.836 1.00 82.56 312 ILE A C 1
ATOM 2453 O O . ILE A 1 312 ? 4.868 3.348 -30.824 1.00 82.56 312 ILE A O 1
ATOM 2457 N N . TYR A 1 313 ? 5.835 3.919 -28.878 1.00 78.50 313 TYR A N 1
ATOM 2458 C CA . TYR A 1 313 ? 5.539 5.340 -28.956 1.00 78.50 313 TYR A CA 1
ATOM 2459 C C . TYR A 1 313 ? 6.851 6.099 -29.044 1.00 78.50 313 TYR A C 1
ATOM 2461 O O . TYR A 1 313 ? 7.648 6.107 -28.105 1.00 78.50 313 TYR A O 1
ATOM 2469 N N . HIS A 1 314 ? 7.068 6.746 -30.181 1.00 69.81 314 HIS A N 1
ATOM 2470 C CA . HIS A 1 314 ? 8.230 7.583 -30.420 1.00 69.81 314 HIS A CA 1
ATOM 2471 C C . HIS A 1 314 ? 7.764 8.955 -30.898 1.00 69.81 314 HIS A C 1
ATOM 2473 O O . HIS A 1 314 ? 6.967 9.055 -31.833 1.00 69.81 314 HIS A O 1
ATOM 2479 N N . TYR A 1 315 ? 8.234 10.011 -30.236 1.00 65.56 315 TYR A N 1
ATOM 2480 C CA . TYR A 1 315 ? 7.972 11.372 -30.682 1.00 65.56 315 TYR A CA 1
ATOM 2481 C C . TYR A 1 315 ? 8.963 11.734 -31.790 1.00 65.56 315 TYR A C 1
ATOM 2483 O O . TYR A 1 315 ? 10.115 12.051 -31.507 1.00 65.56 315 TYR A O 1
ATOM 2491 N N . PHE A 1 316 ? 8.517 11.712 -33.047 1.00 57.66 316 PHE A N 1
ATOM 2492 C CA . PHE A 1 316 ? 9.292 12.292 -34.140 1.00 57.66 316 PHE A CA 1
ATOM 2493 C C . PHE A 1 316 ? 9.235 13.820 -34.018 1.00 57.66 316 PHE A C 1
ATOM 2495 O O . PHE A 1 316 ? 8.138 14.386 -34.088 1.00 57.66 316 PHE A O 1
ATOM 2502 N N . PRO A 1 317 ? 10.362 14.525 -33.813 1.00 55.72 317 PRO A N 1
ATOM 2503 C CA . PRO A 1 317 ? 10.353 15.970 -33.955 1.00 55.72 317 PRO A CA 1
ATOM 2504 C C . PRO A 1 317 ? 9.967 16.304 -35.402 1.00 55.72 317 PRO A C 1
ATOM 2506 O O . PRO A 1 317 ? 10.568 15.794 -36.345 1.00 55.72 317 PRO A O 1
ATOM 2509 N N . SER A 1 318 ? 8.946 17.142 -35.579 1.00 50.44 318 SER A N 1
ATOM 2510 C CA . SER A 1 318 ? 8.655 17.774 -36.864 1.00 50.44 318 SER A CA 1
ATOM 2511 C C . SER A 1 318 ? 9.899 18.556 -37.289 1.00 50.44 318 SER A C 1
ATOM 2513 O O . SER A 1 318 ? 10.263 19.522 -36.613 1.00 50.44 318 SER A O 1
ATOM 2515 N N . LEU A 1 319 ? 10.579 18.092 -38.340 1.00 53.56 319 LEU A N 1
ATOM 2516 C CA . LEU A 1 319 ? 11.693 18.812 -38.957 1.00 53.56 319 LEU A CA 1
ATOM 2517 C C . LEU A 1 319 ? 11.208 20.221 -39.363 1.00 53.56 319 LEU A C 1
ATOM 2519 O O . LEU A 1 319 ? 10.118 20.308 -39.936 1.00 53.56 319 LEU A O 1
ATOM 2523 N N . PRO A 1 320 ? 11.947 21.295 -39.027 1.00 55.91 320 PRO A N 1
ATOM 2524 C CA . PRO A 1 320 ? 11.665 22.637 -39.531 1.00 55.91 320 PRO A CA 1
ATOM 2525 C C . PRO A 1 320 ? 11.936 22.767 -41.033 1.00 55.91 320 PRO A C 1
ATOM 2527 O O . PRO A 1 320 ? 12.832 22.052 -41.544 1.00 55.91 320 PRO A O 1
#

pLDDT: mean 78.93, std 13.36, range [40.25, 95.12]

InterPro domains:
  IPR001810 F-box domain [PF00646] (99-133)
  IPR005345 PHF5-like [PF03660] (1-95)
  IPR036047 F-box-like domain superfamily [SSF81383] (94-179)
  IPR053781 F-box/LRR-repeat protein 13-like, F-box domain [cd22160] (98-131)
  IPR055294 F-box/LRR-repeat protein At3g58940-like [PTHR31293] (93-314)
  IPR055411 F-box/LRR-repeat protein 15/At3g58940/PEG3-like, LRR domain [PF24758] (189-291)

Sequence (320 aa):
MCRKQPGIAIGRLCEKCDGKCVICDSYVRPCTLVRICDECNYGSFQGRCVICGGVGISDAYYCKECTQQEKDRDGCPKIVNLGSAKTDLFYERKKDLVSNLPDEILGKTLSLLPTRLAASTSVLSKRWTNLLALVDNLDFDDDASVGRLPPPGFPEFVEKTLALLCSDTCPTLKRFSLKFRFQHESCLVKSWIRTALERGCLELHLENVGWDNIPTQFFTSNTLVKLTISKGFYSSDRCLADDSSGRRKRRIFPSLKTLSIVSMMFPDFETYQYLINGCPVLEDLSLHFHEKTFPPNWSGGVLCPSVKRMNIYHYFPSLP

Secondary structure (DSSP, 8-state):
---SPP-SEEPEE-GGGTTBBTTT--B--EEEE-EE-TGGGSGGGTTBBTTT-SB--EE-EEEHHHHHTTGGGSS------HHHHHHHHHHHHTS-GGGGS-HHHHHHHHTTS-HHHHHHGGGS-HHHHHHGGG--EEEEE---SSSSSPPTTHHHHHHHHHHHHTSTTPPPP-EEEEEESS---HHHHHHHHHHHHHTT-SEEEEEESS-EE--GGG---SS--EEEEESSEE------S--TT------S-TT--EEEEESPBPSSHHHHHHHHHT-TT--EEEEEE--SSS--TT-S----TT--EEEEEE------